Protein AF-A0A1I8B7K8-F1 (afdb_monomer)

Nearest PDB structures (foldseek):
  6fl0-assembly2_B  TM=2.889E-01  e=9.679E+00  Borreliella bavariensis

Solvent-accessible surface area (backbone atoms only — not comparable to full-atom values): 10143 Å² total; per-residue (Å²): 141,82,84,78,90,79,78,91,75,76,81,79,77,76,78,79,77,81,83,72,80,80,77,75,72,74,74,88,75,72,52,71,70,54,51,54,54,46,48,64,70,33,72,64,42,50,50,54,52,51,51,52,53,47,22,52,51,43,34,51,50,43,30,77,75,70,45,60,82,93,35,70,58,45,47,51,48,15,46,49,53,30,51,52,32,52,46,42,38,41,76,54,22,65,90,40,72,64,49,38,50,34,35,71,72,73,54,49,72,45,72,63,30,36,34,19,43,29,20,17,52,19,24,54,52,19,24,52,55,18,53,64,50,32,80,72,55,76,89,40,84,70,44,40,86,54,50,34,23,52,52,23,21,55,56,23,23,52,50,13,41,49,50,36,50,53,43,57,76,71,72,54,77,93,78,60,82,82,132

Sequence (179 aa):
MEIESSEEQGVEVLPPPPSIPMHRQPIFEMPELGLIHFMRNTRIGRFTRGYFCTTTVFHF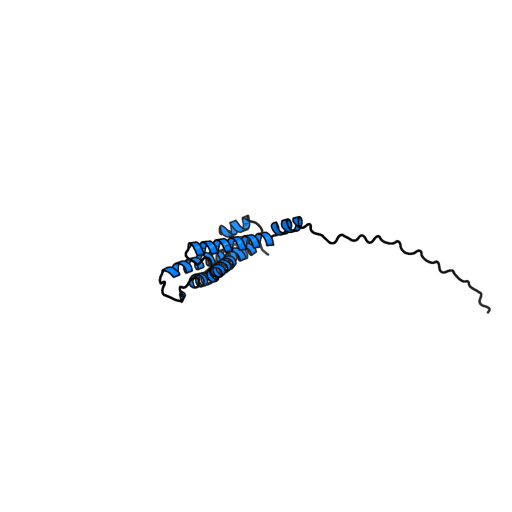LAFFFGARLYSFDTFLFALLLTTTTFLPLNISCSESAEKFWNCWDNQPQTISQLYSIRVALGSLIGSWLGVFVVPLDWNRWWQRWPICSFLGLFIFSLIGALTAYLQLFTNYPINKAIF

Structure (mmCIF, N/CA/C/O backbone):
data_AF-A0A1I8B7K8-F1
#
_entry.id   AF-A0A1I8B7K8-F1
#
loop_
_atom_site.group_PDB
_atom_site.id
_atom_site.type_symbol
_atom_site.label_atom_id
_atom_site.label_alt_id
_atom_site.label_comp_id
_atom_site.label_asym_id
_atom_site.label_entity_id
_atom_site.label_seq_id
_atom_site.pdbx_PDB_ins_code
_atom_site.Cartn_x
_atom_site.Cartn_y
_atom_site.Cartn_z
_atom_site.occupancy
_atom_site.B_iso_or_equiv
_atom_site.auth_seq_id
_atom_site.auth_comp_id
_atom_site.auth_asym_id
_atom_site.auth_atom_id
_atom_site.pdbx_PDB_model_num
ATOM 1 N N . MET A 1 1 ? 30.648 -25.567 100.273 1.00 42.59 1 MET A N 1
ATOM 2 C CA . MET A 1 1 ? 30.201 -25.143 98.932 1.00 42.59 1 MET A CA 1
ATOM 3 C C . MET A 1 1 ? 30.640 -26.247 97.986 1.00 42.59 1 MET A C 1
ATOM 5 O O . MET A 1 1 ? 31.690 -26.148 97.376 1.00 42.59 1 MET A O 1
ATOM 9 N N . GLU A 1 2 ? 29.901 -27.352 97.997 1.00 42.69 2 GLU A N 1
ATOM 10 C CA . GLU A 1 2 ? 30.062 -28.465 97.057 1.00 42.69 2 GLU A CA 1
ATOM 11 C C . GLU A 1 2 ? 28.839 -28.393 96.154 1.00 42.69 2 GLU A C 1
ATOM 13 O O . GLU A 1 2 ? 27.712 -28.439 96.645 1.00 42.69 2 GLU A O 1
ATOM 18 N N . ILE A 1 3 ? 29.076 -28.115 94.873 1.00 47.75 3 ILE A N 1
ATOM 19 C CA . ILE A 1 3 ? 28.029 -28.008 93.863 1.00 47.75 3 ILE A CA 1
ATOM 20 C C . ILE A 1 3 ? 27.833 -29.392 93.258 1.00 47.75 3 ILE A C 1
ATOM 22 O O . ILE A 1 3 ? 28.780 -30.077 92.876 1.00 47.75 3 ILE A O 1
ATOM 26 N N . GLU A 1 4 ? 26.565 -29.754 93.254 1.00 49.94 4 GLU A N 1
ATOM 27 C CA . GLU A 1 4 ? 25.951 -31.009 92.888 1.00 49.94 4 GLU A CA 1
ATOM 28 C C . GLU A 1 4 ? 26.096 -31.340 91.397 1.00 49.94 4 GLU A C 1
ATOM 30 O O . GLU A 1 4 ? 26.075 -30.480 90.517 1.00 49.94 4 GLU A O 1
ATOM 35 N N . SER A 1 5 ? 26.241 -32.641 91.165 1.00 56.84 5 SER A N 1
ATOM 36 C CA . SER A 1 5 ? 26.052 -33.359 89.910 1.00 56.84 5 SER A CA 1
ATOM 37 C C . SER A 1 5 ? 24.722 -33.000 89.238 1.00 56.84 5 SER A C 1
ATOM 39 O O . SER A 1 5 ? 23.668 -33.120 89.854 1.00 56.84 5 SER A O 1
ATOM 41 N N . SER A 1 6 ? 24.737 -32.673 87.947 1.00 48.41 6 SER A N 1
ATOM 42 C CA . SER A 1 6 ? 23.548 -32.741 87.082 1.00 48.41 6 SER A CA 1
ATOM 43 C C . SER A 1 6 ? 24.027 -33.097 85.668 1.00 48.41 6 SER A C 1
ATOM 45 O O . SER A 1 6 ? 24.650 -32.282 84.998 1.00 48.41 6 SER A O 1
ATOM 47 N N . GLU A 1 7 ? 24.108 -34.386 85.347 1.00 55.72 7 GLU A N 1
ATOM 48 C CA . GLU A 1 7 ? 23.028 -35.185 84.744 1.00 55.72 7 GLU A CA 1
ATOM 49 C C . GLU A 1 7 ? 23.002 -34.992 83.218 1.00 55.72 7 GLU A C 1
ATOM 51 O O . GLU A 1 7 ? 22.582 -33.963 82.691 1.00 55.72 7 GLU A O 1
ATOM 56 N N . GLU A 1 8 ? 23.532 -36.003 82.519 1.00 56.56 8 GLU A N 1
ATOM 57 C CA . GLU A 1 8 ? 23.455 -36.180 81.070 1.00 56.56 8 GLU A CA 1
ATOM 58 C C . GLU A 1 8 ? 21.985 -36.183 80.631 1.00 56.56 8 GLU A C 1
ATOM 60 O O . GLU A 1 8 ? 21.309 -37.211 80.657 1.00 56.56 8 GLU A O 1
ATOM 65 N N . GLN A 1 9 ? 21.469 -35.032 80.206 1.00 51.50 9 GLN A N 1
ATOM 66 C CA . GLN A 1 9 ? 20.198 -34.994 79.497 1.00 51.50 9 GLN A CA 1
ATOM 67 C C . GLN A 1 9 ? 20.425 -35.441 78.054 1.00 51.50 9 GLN A C 1
ATOM 69 O O . GLN A 1 9 ? 21.055 -34.752 77.250 1.00 51.50 9 GLN A O 1
ATOM 74 N N . GLY A 1 10 ? 19.934 -36.647 77.765 1.00 54.25 10 GLY A N 1
ATOM 75 C CA . GLY A 1 10 ? 19.956 -37.271 76.452 1.00 54.25 10 GLY A CA 1
ATOM 76 C C . GLY A 1 10 ? 19.419 -36.335 75.373 1.00 54.25 10 GLY A C 1
ATOM 77 O O . GLY A 1 10 ? 18.310 -35.814 75.465 1.00 54.25 10 GLY A O 1
ATOM 78 N N . VAL A 1 11 ? 20.230 -36.133 74.338 1.00 59.53 11 VAL A N 1
ATOM 79 C CA . VAL A 1 11 ? 19.847 -35.403 73.131 1.00 59.53 11 VAL A CA 1
ATOM 80 C C . VAL A 1 11 ? 18.766 -36.212 72.419 1.00 59.53 11 VAL A C 1
ATOM 82 O O . VAL A 1 11 ? 19.046 -37.236 71.797 1.00 59.53 11 VAL A O 1
ATOM 85 N N . GLU A 1 12 ? 17.519 -35.767 72.538 1.00 64.38 12 GLU A N 1
ATOM 86 C CA . GLU A 1 12 ? 16.383 -36.330 71.819 1.00 64.38 12 GLU A CA 1
ATOM 87 C C . GLU A 1 12 ? 16.571 -36.080 70.314 1.00 64.38 12 GLU A C 1
ATOM 89 O O . GLU A 1 12 ? 16.443 -34.962 69.810 1.00 64.38 12 GLU A O 1
ATOM 94 N N . VAL A 1 13 ? 16.968 -37.130 69.590 1.00 68.06 13 VAL A N 1
ATOM 95 C CA . VAL A 1 13 ? 17.194 -37.083 68.143 1.00 68.06 13 VAL A CA 1
ATOM 96 C C . VAL A 1 13 ? 15.838 -36.987 67.446 1.00 68.06 13 VAL A C 1
ATOM 98 O O . VAL A 1 13 ? 15.111 -37.974 67.339 1.00 68.06 13 VAL A O 1
ATOM 101 N N . LEU A 1 14 ? 15.503 -35.784 66.974 1.00 70.31 14 LEU A N 1
ATOM 102 C CA . LEU A 1 14 ? 14.320 -35.524 66.150 1.00 70.31 14 LEU A CA 1
ATOM 103 C C . LEU A 1 14 ? 14.264 -36.495 64.953 1.00 70.31 14 LEU A C 1
ATOM 105 O O . LEU A 1 14 ? 15.284 -36.694 64.282 1.00 70.31 14 LEU A O 1
ATOM 109 N N . PRO A 1 15 ? 13.091 -37.080 64.642 1.00 78.31 15 PRO A N 1
ATOM 110 C CA . PRO A 1 15 ? 12.952 -37.944 63.481 1.00 78.31 15 PRO A CA 1
ATOM 111 C C . PRO A 1 15 ? 13.234 -37.159 62.189 1.00 78.31 15 PRO A C 1
ATOM 113 O O . PRO A 1 15 ? 12.929 -35.963 62.111 1.00 78.31 15 PRO A O 1
ATOM 116 N N . PRO A 1 16 ? 13.802 -37.812 61.157 1.00 76.69 16 PRO A N 1
ATOM 117 C CA . PRO A 1 16 ? 14.074 -37.151 59.891 1.00 76.69 16 PRO A CA 1
ATOM 118 C C . PRO A 1 16 ? 12.768 -36.621 59.279 1.00 76.69 16 PRO A C 1
ATOM 120 O O . PRO A 1 16 ? 11.729 -37.286 59.370 1.00 76.69 16 PRO A O 1
ATOM 123 N N . PRO A 1 17 ? 12.801 -35.433 58.651 1.00 78.00 17 PRO A N 1
ATOM 124 C CA . PRO A 1 17 ? 11.613 -34.839 58.063 1.00 78.00 17 PRO A CA 1
ATOM 125 C C . PRO A 1 17 ? 11.028 -35.760 56.979 1.00 78.00 17 PRO A C 1
ATOM 127 O O . PRO A 1 17 ? 11.784 -36.416 56.254 1.00 78.00 17 PRO A O 1
ATOM 130 N N . PRO A 1 18 ? 9.692 -35.811 56.841 1.00 76.12 18 PRO A N 1
ATOM 131 C CA . PRO A 1 18 ? 9.043 -36.638 55.834 1.00 76.12 18 PRO A CA 1
ATOM 132 C C . PRO A 1 18 ? 9.504 -36.226 54.433 1.00 76.12 18 PRO A C 1
ATOM 134 O O . PRO A 1 18 ? 9.529 -35.041 54.091 1.00 76.12 18 PRO A O 1
ATOM 137 N N . SER A 1 19 ? 9.870 -37.210 53.611 1.00 71.62 19 SER A N 1
ATOM 138 C CA . SER A 1 19 ? 10.264 -36.989 52.223 1.00 71.62 19 SER A CA 1
ATOM 139 C C . SER A 1 19 ? 9.067 -36.469 51.430 1.00 71.62 19 SER A C 1
ATOM 141 O O . SER A 1 19 ? 8.142 -37.206 51.096 1.00 71.62 19 SER A O 1
ATOM 143 N N . ILE A 1 20 ? 9.071 -35.169 51.131 1.00 72.62 20 ILE A N 1
ATOM 144 C CA . ILE A 1 20 ? 8.070 -34.562 50.254 1.00 72.62 20 ILE A CA 1
ATOM 145 C C . ILE A 1 20 ? 8.250 -35.197 48.868 1.00 72.62 20 ILE A C 1
ATOM 147 O O . ILE A 1 20 ? 9.335 -35.067 48.290 1.00 72.62 20 ILE A O 1
ATOM 151 N N . PRO A 1 21 ? 7.237 -35.883 48.306 1.00 66.12 21 PRO A N 1
ATOM 152 C CA . PRO A 1 21 ? 7.328 -36.367 46.942 1.00 66.12 21 PRO A CA 1
ATOM 153 C C . PRO A 1 21 ? 7.462 -35.149 46.032 1.00 66.12 21 PRO A C 1
ATOM 155 O O . PRO A 1 21 ? 6.546 -34.338 45.897 1.00 66.12 21 PRO A O 1
ATOM 158 N N . MET A 1 22 ? 8.640 -34.998 45.431 1.00 62.41 22 MET A N 1
ATOM 159 C CA . MET A 1 22 ? 8.917 -33.957 44.455 1.00 62.41 22 MET A CA 1
ATOM 160 C C . MET A 1 22 ? 8.109 -34.288 43.198 1.00 62.41 22 MET A C 1
ATOM 162 O O . MET A 1 22 ? 8.567 -35.010 42.311 1.00 62.41 22 MET A O 1
ATOM 166 N N . HIS A 1 23 ? 6.860 -33.824 43.159 1.00 63.47 23 HIS A N 1
ATOM 167 C CA . HIS A 1 23 ? 6.004 -33.932 41.990 1.00 63.47 23 HIS A CA 1
ATOM 168 C C . HIS A 1 23 ? 6.627 -33.057 40.902 1.00 63.47 23 HIS A C 1
ATOM 170 O O . HIS A 1 23 ? 6.411 -31.845 40.862 1.00 63.47 23 HIS A O 1
ATOM 176 N N . ARG A 1 24 ? 7.485 -33.661 40.068 1.00 65.44 24 ARG A N 1
ATOM 177 C CA . ARG A 1 24 ? 7.995 -33.029 38.853 1.00 65.44 24 ARG A CA 1
ATOM 178 C C . ARG A 1 24 ? 6.781 -32.671 38.007 1.00 65.44 24 ARG A C 1
ATOM 180 O O . ARG A 1 24 ? 6.196 -33.542 37.373 1.00 65.44 24 ARG A O 1
ATOM 187 N N . GLN A 1 25 ? 6.395 -31.398 38.046 1.00 62.50 25 GLN A N 1
ATOM 188 C CA . GLN A 1 25 ? 5.468 -30.830 37.079 1.00 62.50 25 GLN A CA 1
ATOM 189 C C . GLN A 1 25 ? 6.029 -31.190 35.697 1.00 62.50 25 GLN A C 1
ATOM 191 O O . GLN A 1 25 ? 7.225 -30.963 35.474 1.00 62.50 25 GLN A O 1
ATOM 196 N N . PRO A 1 26 ? 5.240 -31.803 34.802 1.00 58.97 26 PRO A N 1
ATOM 197 C CA . PRO A 1 26 ? 5.720 -32.060 33.459 1.00 58.97 26 PRO A CA 1
ATOM 198 C C . PRO A 1 26 ? 6.143 -30.718 32.860 1.00 58.97 26 PRO A C 1
ATOM 200 O O . PRO A 1 26 ? 5.391 -29.741 32.896 1.00 58.97 26 PRO A O 1
ATOM 203 N N . ILE A 1 27 ? 7.378 -30.661 32.356 1.00 61.19 27 ILE A N 1
ATOM 204 C CA . ILE A 1 27 ? 7.805 -29.594 31.450 1.00 61.19 27 ILE A CA 1
ATOM 205 C C . ILE A 1 27 ? 6.719 -29.537 30.377 1.00 61.19 27 ILE A C 1
ATOM 207 O O . ILE A 1 27 ? 6.308 -30.586 29.890 1.00 61.19 27 ILE A O 1
ATOM 211 N N . PHE A 1 28 ? 6.184 -28.350 30.101 1.00 65.75 28 PHE A N 1
ATOM 212 C CA . PHE A 1 28 ? 5.074 -28.144 29.175 1.00 65.75 28 PHE A CA 1
ATOM 213 C C . PHE A 1 28 ? 5.454 -28.636 27.767 1.00 65.75 28 PHE A C 1
ATOM 215 O O . PHE A 1 28 ? 5.928 -27.873 26.928 1.00 65.75 28 PHE A O 1
ATOM 222 N N . GLU A 1 29 ? 5.294 -29.933 27.522 1.00 65.06 29 GLU A N 1
ATOM 223 C CA . GLU A 1 29 ? 5.433 -30.563 26.220 1.00 65.06 29 GLU A CA 1
ATOM 224 C C . GLU A 1 29 ? 4.169 -30.213 25.440 1.00 65.06 29 GLU A C 1
ATOM 226 O O . GLU A 1 29 ? 3.113 -30.824 25.610 1.00 65.06 29 GLU A O 1
ATOM 231 N N . MET A 1 30 ? 4.241 -29.156 24.625 1.00 61.25 30 MET A N 1
ATOM 232 C CA . MET A 1 30 ? 3.177 -28.880 23.667 1.00 61.25 30 MET A CA 1
ATOM 233 C C . MET A 1 30 ? 3.141 -30.026 22.651 1.00 61.25 30 MET A C 1
ATOM 235 O O . MET A 1 30 ? 4.143 -30.244 21.970 1.00 61.25 30 MET A O 1
ATOM 239 N N . PRO A 1 31 ? 2.006 -30.725 22.474 1.00 75.50 31 PRO A N 1
ATOM 240 C CA . PRO A 1 31 ? 1.849 -31.639 21.352 1.00 75.50 31 PRO A CA 1
ATOM 241 C C . PRO A 1 31 ? 2.058 -30.852 20.051 1.00 75.50 31 PRO A C 1
ATOM 243 O O . PRO A 1 31 ? 1.461 -29.786 19.888 1.00 75.50 31 PRO A O 1
ATOM 246 N N . GLU A 1 32 ? 2.852 -31.370 19.112 1.00 71.44 32 GLU A N 1
ATOM 247 C CA . GLU A 1 32 ? 3.133 -30.757 17.795 1.00 71.44 32 GLU A CA 1
ATOM 248 C C . GLU A 1 32 ? 1.855 -30.235 17.098 1.00 71.44 32 GLU A C 1
ATOM 250 O O . GLU A 1 32 ? 1.812 -29.139 16.537 1.00 71.44 32 GLU A O 1
A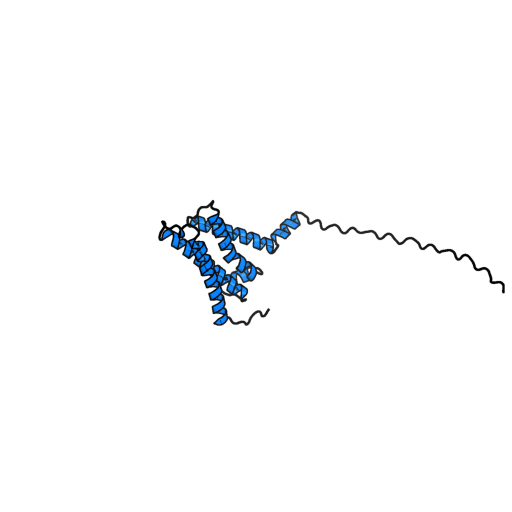TOM 255 N N . LEU A 1 33 ? 0.749 -30.978 17.225 1.00 71.81 33 LEU A N 1
ATOM 256 C CA . LEU A 1 33 ? -0.558 -30.606 16.674 1.00 71.81 33 LEU A CA 1
ATOM 257 C C . LEU A 1 33 ? -1.177 -29.369 17.359 1.00 71.81 33 LEU A C 1
ATOM 259 O O . LEU A 1 33 ? -1.838 -28.552 16.712 1.00 71.81 33 LEU A O 1
ATOM 263 N N . GLY A 1 34 ? -0.932 -29.204 18.660 1.00 73.00 34 GLY A N 1
ATOM 264 C CA . GLY A 1 34 ? -1.326 -28.041 19.451 1.00 73.00 34 GLY A CA 1
ATOM 265 C C . GLY A 1 34 ? -0.532 -26.788 19.082 1.00 73.00 34 GLY A C 1
ATOM 266 O O . GLY A 1 34 ? -1.123 -25.713 18.986 1.00 73.00 34 GLY A O 1
ATOM 267 N N . LEU A 1 35 ? 0.763 -26.923 18.774 1.00 71.56 35 LEU A N 1
ATOM 268 C CA . LEU A 1 35 ? 1.607 -25.817 18.308 1.00 71.56 35 LEU A CA 1
ATOM 269 C C . LEU A 1 35 ? 1.121 -25.277 16.955 1.00 71.56 35 LEU A C 1
ATOM 271 O O . LEU A 1 35 ? 0.965 -24.068 16.788 1.00 71.56 35 LEU A O 1
ATOM 275 N N . ILE A 1 36 ? 0.802 -26.163 16.007 1.00 71.44 36 ILE A N 1
ATOM 276 C CA . ILE A 1 36 ? 0.296 -25.779 14.680 1.00 71.44 36 ILE A CA 1
ATOM 277 C C . ILE A 1 36 ? -1.061 -25.070 14.799 1.00 71.44 36 ILE A C 1
ATOM 279 O O . ILE A 1 36 ? -1.283 -24.028 14.177 1.00 71.44 36 ILE A O 1
ATOM 283 N N . HIS A 1 37 ? -1.973 -25.586 15.629 1.00 68.62 37 HIS A N 1
ATOM 284 C CA . HIS A 1 37 ? -3.265 -24.943 15.886 1.00 68.62 37 HIS A CA 1
ATOM 285 C C . HIS A 1 37 ? -3.125 -23.593 16.603 1.00 68.62 37 HIS A C 1
ATOM 287 O O . HIS A 1 37 ? -3.820 -22.636 16.247 1.00 68.62 37 HIS A O 1
ATOM 293 N N . PHE A 1 38 ? -2.208 -23.494 17.565 1.00 68.94 38 PHE A N 1
ATOM 294 C CA . PHE A 1 38 ? -1.884 -22.255 18.263 1.00 68.94 38 PHE A CA 1
ATOM 295 C C . PHE A 1 38 ? -1.326 -21.212 17.288 1.00 68.94 38 PHE A C 1
ATOM 297 O O . PHE A 1 38 ? -1.874 -20.115 17.172 1.00 68.94 38 PHE A O 1
ATOM 304 N N . MET A 1 39 ? -0.330 -21.572 16.475 1.00 65.62 39 MET A N 1
ATOM 305 C CA . MET A 1 39 ? 0.219 -20.693 15.440 1.00 65.62 39 MET A CA 1
ATOM 306 C C . MET A 1 39 ? -0.843 -20.258 14.423 1.00 65.62 39 MET A C 1
ATOM 308 O O . MET A 1 39 ? -0.884 -19.086 14.045 1.00 65.62 39 MET A O 1
ATOM 312 N N . ARG A 1 40 ? -1.773 -21.145 14.050 1.00 66.56 40 ARG A N 1
ATOM 313 C CA . ARG A 1 40 ? -2.872 -20.845 13.117 1.00 66.56 40 ARG A CA 1
ATOM 314 C C . ARG A 1 40 ? -3.882 -19.826 13.657 1.00 66.56 40 ARG A C 1
ATOM 316 O O . ARG A 1 40 ? -4.469 -19.094 12.854 1.00 66.56 40 ARG A O 1
ATOM 323 N N . ASN A 1 41 ? -4.090 -19.762 14.973 1.00 68.94 41 ASN A N 1
ATOM 324 C CA . ASN A 1 41 ? -5.089 -18.883 15.595 1.00 68.94 41 ASN A CA 1
ATOM 325 C C . ASN A 1 41 ? -4.497 -17.675 16.344 1.00 68.94 41 ASN A C 1
ATOM 327 O O . ASN A 1 41 ? -5.235 -16.806 16.807 1.00 68.94 41 ASN A O 1
ATOM 331 N N . THR A 1 42 ? -3.171 -17.570 16.440 1.00 79.50 42 THR A N 1
ATOM 332 C CA . THR A 1 42 ? -2.531 -16.380 17.012 1.00 79.50 42 THR A CA 1
ATOM 333 C C . THR A 1 42 ? -2.773 -15.140 16.146 1.00 79.50 42 THR A C 1
ATOM 335 O O . THR A 1 42 ? -2.871 -15.196 14.914 1.00 79.50 42 THR A O 1
ATOM 338 N N . ARG A 1 43 ? -2.847 -13.972 16.798 1.00 75.69 43 ARG A N 1
ATOM 339 C CA . ARG A 1 43 ? -2.910 -12.663 16.124 1.00 75.69 43 ARG A CA 1
ATOM 340 C C . ARG A 1 43 ? -1.743 -12.493 15.137 1.00 75.69 43 ARG A C 1
ATOM 342 O O . ARG A 1 43 ? -1.976 -12.062 14.011 1.00 75.69 43 ARG A O 1
ATOM 349 N N . ILE A 1 44 ? -0.540 -12.927 15.526 1.00 81.19 44 ILE A N 1
ATOM 350 C CA . ILE A 1 44 ? 0.657 -12.940 14.671 1.00 81.19 44 ILE A CA 1
ATOM 351 C C . ILE A 1 44 ? 0.428 -13.808 13.428 1.00 81.19 44 ILE A C 1
ATOM 353 O O . ILE A 1 44 ? 0.633 -13.338 12.316 1.00 81.19 44 ILE A O 1
ATOM 357 N N . GLY A 1 45 ? -0.078 -15.036 13.579 1.00 82.31 45 GLY A N 1
ATOM 358 C CA . GLY A 1 45 ? -0.303 -15.927 12.440 1.00 82.31 45 GLY A CA 1
ATOM 359 C C . GLY A 1 45 ? -1.306 -15.382 11.417 1.00 82.31 45 GLY A C 1
ATOM 360 O O . GLY A 1 45 ? -1.149 -15.597 10.215 1.00 82.31 45 GLY A O 1
ATOM 361 N N . ARG A 1 46 ? -2.350 -14.659 11.849 1.00 82.06 46 ARG A N 1
ATOM 362 C CA . ARG A 1 46 ? -3.275 -13.956 10.932 1.00 82.06 46 ARG A CA 1
ATOM 363 C C . ARG A 1 46 ? -2.584 -12.810 10.194 1.00 82.06 46 ARG A C 1
ATOM 365 O O . ARG A 1 46 ? -2.712 -12.719 8.976 1.00 82.06 46 ARG A O 1
ATOM 372 N N . PHE A 1 47 ? -1.825 -11.998 10.922 1.00 86.19 47 PHE A N 1
ATOM 373 C CA . PHE A 1 47 ? -1.070 -10.877 10.374 1.00 86.19 47 PHE A CA 1
ATOM 374 C C . PHE A 1 47 ? -0.059 -11.331 9.312 1.00 86.19 47 PHE A C 1
ATOM 376 O O . PHE A 1 47 ? -0.084 -10.838 8.187 1.00 86.19 47 PHE A O 1
ATOM 383 N N . THR A 1 48 ? 0.774 -12.324 9.635 1.00 88.62 48 THR A N 1
ATOM 384 C CA . THR A 1 48 ? 1.808 -12.841 8.733 1.00 88.62 48 THR A CA 1
ATOM 385 C C . THR A 1 48 ? 1.195 -13.391 7.448 1.00 88.62 48 THR A C 1
ATOM 387 O O . THR A 1 48 ? 1.632 -13.031 6.359 1.00 88.62 48 THR A O 1
ATOM 390 N N . ARG A 1 49 ? 0.126 -14.195 7.552 1.00 89.00 49 ARG A N 1
ATOM 391 C CA . ARG A 1 49 ? -0.592 -14.712 6.375 1.00 89.00 49 ARG A CA 1
ATOM 392 C C . ARG A 1 49 ? -1.156 -13.589 5.509 1.00 89.00 49 ARG A C 1
ATOM 394 O O . ARG A 1 49 ? -0.962 -13.615 4.301 1.00 89.00 49 ARG A O 1
ATOM 401 N N . GLY A 1 50 ? -1.819 -12.601 6.110 1.00 91.19 50 GLY A N 1
ATOM 402 C CA . GLY A 1 50 ? -2.385 -11.479 5.362 1.00 91.19 50 GLY A CA 1
ATOM 403 C C . GLY A 1 50 ? -1.319 -10.618 4.678 1.00 91.19 50 GLY A C 1
ATOM 404 O O . GLY A 1 50 ? -1.512 -10.216 3.531 1.00 91.19 50 GLY A O 1
ATOM 405 N N . TYR A 1 51 ? -0.171 -10.409 5.327 1.00 93.50 51 TYR A N 1
ATOM 406 C CA . TYR A 1 51 ? 0.953 -9.666 4.756 1.00 93.50 51 TYR A CA 1
ATOM 407 C C . TYR A 1 51 ? 1.538 -10.385 3.533 1.00 93.50 51 TYR A C 1
ATOM 409 O O . TYR A 1 51 ? 1.700 -9.770 2.478 1.00 93.50 51 TYR A O 1
ATOM 417 N N . PHE A 1 52 ? 1.782 -11.699 3.634 1.00 95.19 52 PHE A N 1
ATOM 418 C CA . PHE A 1 52 ? 2.241 -12.498 2.495 1.00 95.19 52 PHE A CA 1
ATOM 419 C C . PHE A 1 52 ? 1.211 -12.512 1.363 1.00 95.19 52 PHE A C 1
ATOM 421 O O . PHE A 1 52 ? 1.572 -12.211 0.230 1.00 95.19 52 PHE A O 1
ATOM 428 N N . CYS A 1 53 ? -0.068 -12.765 1.663 1.00 95.19 53 CYS A N 1
ATOM 429 C CA . CYS A 1 53 ? -1.131 -12.750 0.656 1.00 95.19 53 CYS A CA 1
ATOM 430 C C . CYS A 1 53 ? -1.207 -11.403 -0.075 1.00 95.19 53 CYS A C 1
ATOM 432 O O . CYS A 1 53 ? -1.264 -11.374 -1.301 1.00 95.19 53 CYS A O 1
ATOM 434 N N . THR A 1 54 ? -1.165 -10.288 0.658 1.00 94.94 54 THR A N 1
ATOM 435 C CA . THR A 1 54 ? -1.238 -8.942 0.069 1.00 94.94 54 THR A CA 1
ATOM 436 C C . THR A 1 54 ? -0.008 -8.637 -0.789 1.00 94.94 54 THR A C 1
ATOM 438 O O . THR A 1 54 ? -0.150 -8.150 -1.909 1.00 94.94 54 THR A O 1
ATOM 441 N N . THR A 1 55 ? 1.187 -9.011 -0.320 1.00 96.81 55 THR A N 1
ATOM 442 C CA . THR A 1 55 ? 2.433 -8.873 -1.095 1.00 96.81 55 THR A CA 1
ATOM 443 C C . THR A 1 55 ? 2.360 -9.659 -2.398 1.00 96.81 55 THR A C 1
ATOM 445 O O . THR A 1 55 ? 2.679 -9.128 -3.460 1.00 96.81 55 THR A O 1
ATOM 448 N N . THR A 1 56 ? 1.886 -10.906 -2.344 1.00 96.50 56 THR A N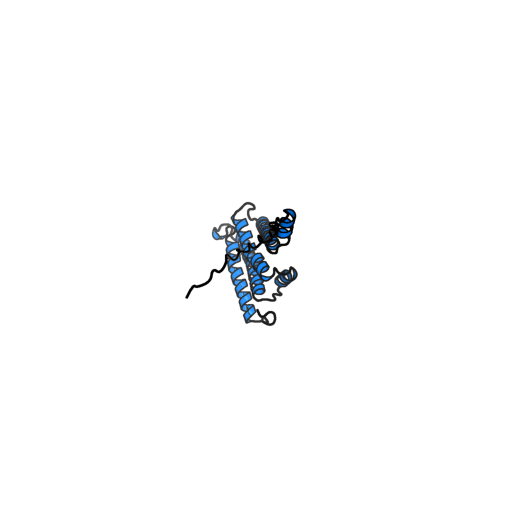 1
ATOM 449 C CA . THR A 1 56 ? 1.686 -11.738 -3.532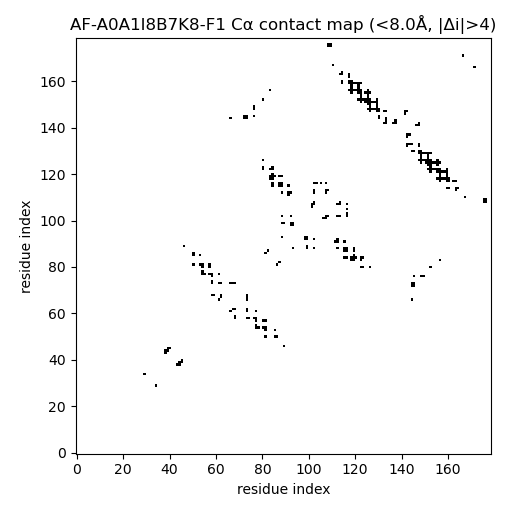 1.00 96.50 56 THR A CA 1
ATOM 450 C C . THR A 1 56 ? 0.696 -11.089 -4.498 1.00 96.50 56 THR A C 1
ATOM 452 O O . THR A 1 56 ? 0.996 -10.981 -5.684 1.00 96.50 56 THR A O 1
ATOM 455 N N . VAL A 1 57 ? -0.441 -10.587 -4.007 1.00 96.50 57 VAL A N 1
ATOM 456 C CA . VAL A 1 57 ? -1.442 -9.893 -4.833 1.00 96.50 57 VAL A CA 1
ATOM 457 C C . VAL A 1 57 ? -0.844 -8.669 -5.531 1.00 96.50 57 VAL A C 1
ATOM 459 O O . VAL A 1 57 ? -0.999 -8.543 -6.743 1.00 96.50 57 VAL A O 1
ATOM 462 N N . PHE A 1 58 ? -0.113 -7.799 -4.826 1.00 96.31 58 PHE A N 1
ATOM 463 C CA . PHE A 1 58 ? 0.515 -6.631 -5.456 1.00 96.31 58 PHE A CA 1
ATOM 464 C C . PHE A 1 58 ? 1.626 -6.997 -6.443 1.00 96.31 58 PHE A C 1
ATOM 466 O O . PHE A 1 58 ? 1.748 -6.341 -7.476 1.00 96.31 58 PHE A O 1
ATOM 473 N N . HIS A 1 59 ? 2.396 -8.056 -6.182 1.00 96.25 59 HIS A N 1
ATOM 474 C CA . HIS A 1 59 ? 3.417 -8.545 -7.115 1.00 96.25 59 HIS A CA 1
ATOM 475 C C . HIS A 1 59 ? 2.795 -9.033 -8.427 1.00 96.25 59 HIS A C 1
ATOM 477 O O . HIS A 1 59 ? 3.245 -8.654 -9.508 1.00 96.25 59 HIS A O 1
ATOM 483 N N . PHE A 1 60 ? 1.723 -9.826 -8.343 1.00 96.56 60 PHE A N 1
ATOM 484 C CA . PHE A 1 60 ? 0.998 -10.293 -9.525 1.00 96.56 60 PHE A CA 1
ATOM 485 C C . PHE A 1 60 ? 0.256 -9.164 -10.241 1.00 96.56 60 PHE A C 1
ATOM 487 O O . PHE A 1 60 ? 0.255 -9.138 -11.468 1.00 96.56 60 PHE A O 1
ATOM 494 N N . LEU A 1 61 ? -0.317 -8.201 -9.512 1.00 94.62 61 LEU A N 1
ATOM 495 C CA . LEU A 1 61 ? -0.886 -6.993 -10.115 1.00 94.62 61 LEU A CA 1
ATOM 496 C C . LEU A 1 61 ? 0.176 -6.248 -10.927 1.00 94.62 61 LEU A C 1
ATOM 498 O O . LEU A 1 61 ? -0.037 -6.001 -12.108 1.00 94.62 61 LEU A O 1
ATOM 502 N N . ALA A 1 62 ? 1.343 -5.965 -10.344 1.00 93.06 62 ALA A N 1
ATOM 503 C CA . ALA A 1 62 ? 2.438 -5.318 -11.062 1.00 93.06 62 ALA A CA 1
ATOM 504 C C . ALA A 1 62 ? 2.860 -6.114 -12.310 1.00 93.06 62 ALA A C 1
ATOM 506 O O . ALA A 1 62 ? 3.071 -5.526 -13.371 1.00 93.06 62 ALA A O 1
ATOM 507 N N . PHE A 1 63 ? 2.923 -7.446 -12.214 1.00 94.06 63 PHE A N 1
ATOM 508 C CA . PHE A 1 63 ? 3.185 -8.321 -13.358 1.00 94.06 63 PHE A CA 1
ATOM 509 C C . PHE A 1 63 ? 2.130 -8.180 -14.467 1.00 94.06 63 PHE A C 1
ATOM 511 O O . PHE A 1 63 ? 2.497 -8.004 -15.627 1.00 94.06 63 PHE A O 1
ATOM 518 N N . PHE A 1 64 ? 0.835 -8.181 -14.134 1.00 92.38 64 PHE A N 1
ATOM 519 C CA . PHE A 1 64 ? -0.236 -7.977 -15.117 1.00 92.38 64 PHE A CA 1
ATOM 520 C C . PHE A 1 64 ? -0.191 -6.591 -15.775 1.00 92.38 64 PHE A C 1
ATOM 522 O O . PHE A 1 64 ? -0.583 -6.457 -16.931 1.00 92.38 64 PHE A O 1
ATOM 529 N N . PHE A 1 65 ? 0.342 -5.582 -15.083 1.00 88.06 65 PHE A N 1
ATOM 530 C CA . PHE A 1 65 ? 0.601 -4.247 -15.632 1.00 88.06 65 PHE A CA 1
ATOM 531 C C . PHE A 1 65 ? 1.932 -4.134 -16.404 1.00 88.06 65 PHE A C 1
ATOM 533 O O . PHE A 1 65 ? 2.311 -3.040 -16.818 1.00 88.06 65 PHE A O 1
ATOM 540 N N . GLY A 1 66 ? 2.631 -5.249 -16.642 1.00 88.31 66 GLY A N 1
ATOM 541 C CA . GLY A 1 66 ? 3.817 -5.311 -17.501 1.00 88.31 66 GLY A CA 1
ATOM 542 C C . GLY A 1 66 ? 5.158 -5.311 -16.765 1.00 88.31 66 GLY A C 1
ATOM 543 O O . GLY A 1 66 ? 6.207 -5.264 -17.412 1.00 88.31 66 GLY A O 1
ATOM 544 N N . ALA A 1 67 ? 5.168 -5.387 -15.430 1.00 91.69 67 ALA A N 1
ATOM 545 C CA . ALA A 1 67 ? 6.402 -5.585 -14.676 1.00 91.69 67 ALA A CA 1
ATOM 546 C C . ALA A 1 67 ? 6.955 -7.008 -14.866 1.00 91.69 67 ALA A C 1
ATOM 548 O O . ALA A 1 67 ? 6.243 -7.962 -15.177 1.00 91.69 67 ALA A O 1
ATOM 549 N N . ARG A 1 68 ? 8.259 -7.182 -14.637 1.00 92.69 68 ARG A N 1
ATOM 550 C CA . ARG A 1 68 ? 8.903 -8.499 -14.745 1.00 92.69 68 ARG A CA 1
ATOM 551 C C . ARG A 1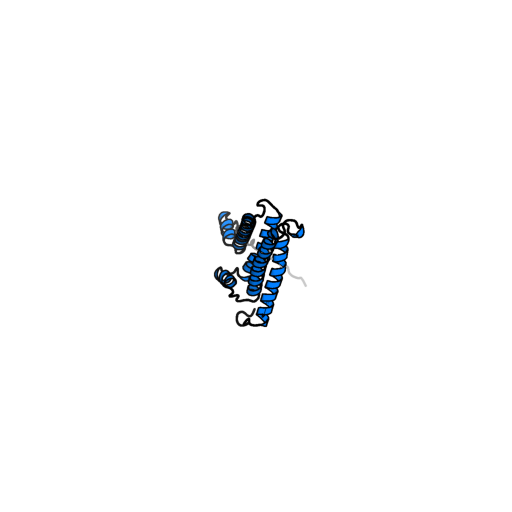 68 ? 8.536 -9.370 -13.543 1.00 92.69 68 ARG A C 1
ATOM 553 O O . ARG A 1 68 ? 8.707 -8.928 -12.407 1.00 92.69 68 ARG A O 1
ATOM 560 N N . LEU A 1 69 ? 8.114 -10.614 -13.802 1.00 91.81 69 LEU A N 1
ATOM 561 C CA . LEU A 1 69 ? 7.725 -11.580 -12.765 1.00 91.81 69 LEU A CA 1
ATOM 562 C C . LEU A 1 69 ? 8.892 -11.944 -11.832 1.00 91.81 69 LEU A C 1
ATOM 564 O O . LEU A 1 69 ? 8.724 -11.964 -10.616 1.00 91.81 69 LEU A O 1
ATOM 568 N N . TYR A 1 70 ? 10.074 -12.191 -12.402 1.00 93.31 70 TYR A N 1
ATOM 569 C CA . TYR A 1 70 ? 11.298 -12.554 -11.679 1.00 93.31 70 TYR A CA 1
ATOM 570 C C . TYR A 1 70 ? 12.259 -11.362 -11.606 1.00 93.31 70 TYR A C 1
ATOM 572 O O . TYR A 1 70 ? 13.341 -11.375 -12.189 1.00 93.31 70 TYR A O 1
ATOM 580 N N . SER A 1 71 ? 11.838 -10.287 -10.941 1.00 93.31 71 SER A N 1
ATOM 581 C CA . SER A 1 71 ? 12.690 -9.129 -10.660 1.00 93.31 71 SER A CA 1
ATOM 582 C C . SER A 1 71 ? 12.637 -8.783 -9.177 1.00 93.31 71 SER A C 1
ATOM 584 O O . SER A 1 71 ? 11.556 -8.721 -8.584 1.00 93.31 71 SER A O 1
ATOM 586 N N . PHE A 1 72 ? 13.813 -8.516 -8.604 1.00 94.62 72 PHE A N 1
ATOM 587 C CA . PHE A 1 72 ? 13.935 -7.973 -7.254 1.00 94.62 72 PHE A CA 1
ATOM 588 C C . PHE A 1 72 ? 13.198 -6.641 -7.118 1.00 94.62 72 PHE A C 1
ATOM 590 O O . PHE A 1 72 ? 12.571 -6.408 -6.093 1.00 94.62 72 PHE A O 1
ATOM 597 N N . ASP A 1 73 ? 13.195 -5.803 -8.155 1.00 93.44 73 ASP A N 1
ATOM 598 C CA . ASP A 1 73 ? 12.572 -4.483 -8.087 1.00 93.44 73 ASP A CA 1
ATOM 599 C C . ASP A 1 73 ? 11.046 -4.577 -7.969 1.00 93.44 73 ASP A C 1
ATOM 601 O O . ASP A 1 73 ? 10.439 -3.880 -7.158 1.00 93.44 73 ASP A O 1
ATOM 60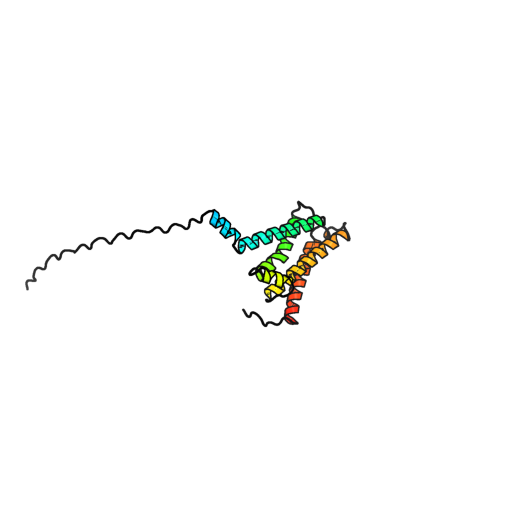5 N N . THR A 1 74 ? 10.419 -5.480 -8.733 1.00 95.00 74 THR A N 1
ATOM 606 C CA . THR A 1 74 ? 8.973 -5.748 -8.641 1.00 95.00 74 THR A CA 1
ATOM 607 C C . THR A 1 74 ? 8.604 -6.286 -7.261 1.00 95.00 74 THR A C 1
ATOM 609 O O . THR A 1 74 ? 7.624 -5.839 -6.665 1.00 95.00 74 THR A O 1
ATOM 612 N N . PHE A 1 75 ? 9.417 -7.203 -6.728 1.00 96.12 75 PHE A N 1
ATOM 613 C CA . PHE A 1 75 ? 9.197 -7.766 -5.400 1.00 96.12 75 PHE A CA 1
ATOM 614 C C . PHE A 1 75 ? 9.339 -6.709 -4.298 1.00 96.12 75 PHE A C 1
ATOM 616 O O . PHE A 1 75 ? 8.467 -6.595 -3.437 1.00 96.12 75 PHE A O 1
ATOM 623 N N . LEU A 1 76 ? 10.396 -5.892 -4.344 1.00 96.12 76 LEU A N 1
ATOM 624 C CA . LEU A 1 76 ? 10.614 -4.795 -3.398 1.00 96.12 76 LEU A CA 1
ATOM 625 C C . LEU A 1 76 ? 9.493 -3.759 -3.469 1.00 96.12 76 LEU A C 1
ATOM 627 O O . LEU A 1 76 ? 9.046 -3.271 -2.433 1.00 96.12 76 LEU A O 1
ATOM 631 N N . PHE A 1 77 ? 9.005 -3.450 -4.671 1.00 95.94 77 PHE A N 1
ATOM 632 C CA . PHE A 1 77 ? 7.860 -2.569 -4.852 1.00 95.94 77 PHE A CA 1
ATOM 633 C C . PHE A 1 77 ? 6.592 -3.140 -4.208 1.00 95.94 77 PHE A C 1
ATOM 635 O O . PHE A 1 77 ? 5.943 -2.448 -3.425 1.00 95.94 77 PHE A O 1
ATOM 642 N N . ALA A 1 78 ? 6.267 -4.409 -4.470 1.00 96.94 78 ALA A N 1
ATOM 643 C CA . ALA A 1 78 ? 5.114 -5.076 -3.870 1.00 96.94 78 ALA A CA 1
ATOM 644 C C . ALA A 1 78 ? 5.214 -5.144 -2.336 1.00 96.94 78 ALA A C 1
ATOM 646 O O . ALA A 1 78 ? 4.224 -4.925 -1.633 1.00 96.94 78 ALA A O 1
ATOM 647 N N . LEU A 1 79 ? 6.413 -5.398 -1.808 1.00 96.56 79 LEU A N 1
ATOM 648 C CA . LEU A 1 79 ? 6.684 -5.436 -0.374 1.00 96.56 79 LEU A CA 1
ATOM 649 C C . LEU A 1 79 ? 6.547 -4.049 0.264 1.00 96.56 79 LEU A C 1
ATOM 651 O O . LEU A 1 79 ? 5.913 -3.915 1.314 1.00 96.56 79 LEU A O 1
ATOM 655 N N . LEU A 1 80 ? 7.071 -2.998 -0.372 1.00 96.38 80 LEU A N 1
ATOM 656 C CA . LEU A 1 80 ? 6.922 -1.631 0.126 1.00 96.38 80 LEU A CA 1
ATOM 657 C C . LEU A 1 80 ? 5.460 -1.184 0.086 1.00 96.38 80 LEU A C 1
ATOM 659 O O . LEU A 1 80 ? 4.964 -0.650 1.074 1.00 96.38 80 LEU A O 1
ATOM 663 N N . LEU A 1 81 ? 4.754 -1.450 -1.014 1.00 96.38 81 LEU A N 1
ATOM 664 C CA . LEU A 1 81 ? 3.340 -1.115 -1.143 1.00 96.38 81 LEU A CA 1
ATOM 665 C C . LEU A 1 81 ? 2.492 -1.859 -0.110 1.00 96.38 81 LEU A C 1
ATOM 667 O O . LEU A 1 81 ? 1.609 -1.267 0.504 1.00 96.38 81 LEU A O 1
ATOM 671 N N . THR A 1 82 ? 2.792 -3.130 0.162 1.00 96.81 82 THR A N 1
ATOM 672 C CA . THR A 1 82 ? 2.150 -3.875 1.259 1.00 96.81 82 THR A CA 1
ATOM 673 C C . THR A 1 82 ? 2.464 -3.250 2.613 1.00 96.81 82 THR A C 1
ATOM 675 O O . THR A 1 82 ? 1.584 -3.115 3.461 1.00 96.81 82 THR A O 1
ATOM 678 N N . THR A 1 83 ? 3.706 -2.821 2.819 1.00 95.75 83 THR A N 1
ATOM 679 C CA . THR A 1 83 ? 4.138 -2.177 4.062 1.00 95.75 83 THR A CA 1
ATOM 680 C C . THR A 1 83 ? 3.407 -0.861 4.301 1.00 95.75 83 THR A C 1
ATOM 682 O O . THR A 1 83 ? 3.014 -0.592 5.427 1.00 95.75 83 THR A O 1
ATOM 685 N N . THR A 1 84 ? 3.157 -0.048 3.279 1.00 95.19 84 THR A N 1
ATOM 686 C CA . THR A 1 84 ? 2.450 1.226 3.475 1.00 95.19 84 THR A CA 1
ATOM 687 C C . THR A 1 84 ? 0.931 1.097 3.502 1.00 95.19 84 THR A C 1
ATOM 689 O O . THR A 1 84 ? 0.260 1.983 4.024 1.00 95.19 84 THR A O 1
ATOM 692 N N . THR A 1 85 ? 0.371 0.001 2.988 1.00 94.19 85 THR A N 1
ATOM 693 C CA . THR A 1 85 ? -1.083 -0.214 2.937 1.00 94.19 85 THR A CA 1
ATOM 694 C C . THR A 1 85 ? -1.566 -1.145 4.044 1.00 94.19 85 THR A C 1
ATOM 696 O O . THR A 1 85 ? -2.329 -0.746 4.921 1.00 94.19 85 THR A O 1
ATOM 699 N N . PHE A 1 86 ? -1.092 -2.388 4.043 1.00 92.81 86 PHE A N 1
ATOM 700 C CA . PHE A 1 86 ? -1.564 -3.448 4.922 1.00 92.81 86 PHE A CA 1
ATOM 701 C C . PHE A 1 86 ? -1.065 -3.274 6.356 1.00 92.81 86 PHE A C 1
ATOM 703 O O . PHE A 1 86 ? -1.836 -3.489 7.292 1.00 92.81 86 PHE A O 1
ATOM 710 N N . LEU A 1 87 ? 0.200 -2.882 6.549 1.00 91.44 87 LEU A N 1
ATOM 711 C CA . LEU A 1 87 ? 0.800 -2.779 7.883 1.00 91.44 87 LEU A CA 1
ATOM 712 C C . LEU A 1 87 ? 0.079 -1.765 8.792 1.00 91.44 87 LEU A C 1
ATOM 714 O O . LEU A 1 87 ? -0.376 -2.184 9.859 1.00 91.44 87 LEU A O 1
ATOM 718 N N . PRO A 1 88 ? -0.088 -0.478 8.415 1.00 90.75 88 PRO A N 1
ATOM 719 C CA . PRO A 1 88 ? -0.738 0.492 9.297 1.00 90.75 88 PRO A CA 1
ATOM 720 C C . PRO A 1 88 ? -2.215 0.151 9.541 1.00 90.75 88 PRO A C 1
ATOM 722 O O . PRO A 1 88 ? -2.697 0.277 10.667 1.00 90.75 88 PRO A O 1
ATOM 725 N N . LEU A 1 89 ? -2.922 -0.369 8.528 1.00 88.88 89 LEU A N 1
ATOM 726 C CA . LEU A 1 89 ? -4.312 -0.815 8.668 1.00 88.88 89 LEU A CA 1
ATOM 727 C C . LEU A 1 89 ? -4.449 -2.009 9.615 1.00 88.88 89 LEU A C 1
ATOM 729 O O . LEU A 1 89 ? -5.384 -2.058 10.410 1.00 88.88 89 LEU A O 1
ATOM 733 N N . ASN A 1 90 ? -3.515 -2.959 9.583 1.00 88.38 90 ASN A N 1
ATOM 734 C CA . ASN A 1 90 ? -3.533 -4.069 10.530 1.00 88.38 90 ASN A CA 1
ATOM 735 C C . ASN A 1 90 ? -3.193 -3.594 11.939 1.00 88.38 90 ASN A C 1
ATOM 737 O O . ASN A 1 90 ? -3.892 -3.953 12.878 1.00 88.38 90 ASN A O 1
ATOM 741 N N . ILE A 1 91 ? -2.172 -2.760 12.119 1.00 87.94 91 ILE A N 1
ATOM 742 C CA . ILE A 1 91 ? -1.817 -2.268 13.457 1.00 87.94 91 ILE A CA 1
ATOM 743 C C . ILE A 1 91 ? -3.000 -1.513 14.084 1.00 87.94 91 ILE A C 1
ATOM 745 O O . ILE A 1 91 ? -3.339 -1.774 15.235 1.00 87.94 91 ILE A O 1
ATOM 749 N N . SER A 1 92 ? -3.689 -0.669 13.312 1.00 87.06 92 SER A N 1
ATOM 750 C CA . SER A 1 92 ? -4.782 0.169 13.822 1.00 87.06 92 SER A CA 1
ATOM 751 C C . SER A 1 92 ? -6.164 -0.504 13.846 1.00 87.06 92 SER A C 1
ATOM 753 O O . SER A 1 92 ? -7.013 -0.100 14.643 1.00 87.06 92 SER A O 1
ATOM 755 N N . CYS A 1 93 ? -6.423 -1.506 12.993 1.00 81.69 93 CYS A N 1
ATOM 756 C CA . CYS A 1 93 ? -7.747 -2.132 12.831 1.00 81.69 93 CYS A CA 1
ATOM 757 C C . CYS A 1 93 ? -7.759 -3.673 13.081 1.00 81.69 93 CYS A C 1
ATOM 759 O O . CYS A 1 93 ? -8.800 -4.297 12.898 1.00 81.69 93 CYS A O 1
ATOM 761 N N . SER A 1 94 ? -6.665 -4.315 13.547 1.00 72.69 94 SER A N 1
ATOM 762 C CA . SER A 1 94 ? -6.529 -5.801 13.682 1.00 72.69 94 SER A CA 1
ATOM 763 C C . SER A 1 94 ? -7.420 -6.503 14.712 1.00 72.69 94 SER A C 1
ATOM 765 O O . SER A 1 94 ? -7.407 -7.735 14.805 1.00 72.69 94 SER A O 1
ATOM 767 N N . GLU A 1 95 ? -8.171 -5.770 15.526 1.00 73.12 95 GLU A N 1
ATOM 768 C CA . GLU A 1 95 ? -9.006 -6.380 16.563 1.00 73.12 95 GLU A CA 1
ATOM 769 C C . GLU A 1 95 ? -10.208 -7.134 15.996 1.00 73.12 95 GLU A C 1
ATOM 771 O O . GLU A 1 95 ? -10.572 -8.180 16.530 1.00 73.12 95 GLU A O 1
ATOM 776 N N . SER A 1 96 ? -10.790 -6.649 14.898 1.00 80.06 96 SER A N 1
ATOM 777 C CA . SER A 1 96 ? -11.952 -7.261 14.255 1.00 80.06 96 SER A CA 1
ATOM 778 C C . SER A 1 96 ? -11.935 -7.001 12.752 1.00 80.06 96 SER A C 1
ATOM 780 O O . SER A 1 96 ? -11.537 -5.923 12.310 1.00 80.06 96 SER A O 1
ATOM 782 N N . ALA A 1 97 ? -12.421 -7.969 11.971 1.00 78.31 97 ALA A N 1
ATOM 783 C CA . ALA A 1 97 ? -12.644 -7.781 10.539 1.00 78.31 97 ALA A CA 1
ATOM 784 C C . ALA A 1 97 ? -13.609 -6.614 10.272 1.00 78.31 97 ALA A C 1
ATOM 786 O O . ALA A 1 97 ? -13.416 -5.866 9.324 1.00 78.31 97 ALA A O 1
ATOM 787 N N . GLU A 1 98 ? -14.594 -6.411 11.149 1.00 82.81 98 GLU A N 1
ATOM 788 C CA . GLU A 1 98 ? -15.536 -5.293 11.068 1.00 82.81 98 GLU A CA 1
ATOM 789 C C . GLU A 1 98 ? -14.824 -3.942 11.189 1.00 82.81 98 GLU A C 1
ATOM 791 O O . GLU A 1 98 ? -15.028 -3.063 10.363 1.00 82.81 98 GLU A O 1
ATOM 796 N N . LYS A 1 99 ? -13.904 -3.791 12.155 1.00 80.88 99 LYS A N 1
ATOM 797 C CA . LYS A 1 99 ? -13.119 -2.555 12.302 1.00 80.88 99 LYS A CA 1
ATOM 798 C C . LYS A 1 99 ? -12.275 -2.288 11.059 1.00 80.88 99 LYS A C 1
ATOM 800 O O . LYS A 1 99 ? -12.200 -1.147 10.626 1.00 80.88 99 LYS A O 1
ATOM 805 N N . PHE A 1 100 ? -11.673 -3.322 10.471 1.00 83.31 100 PHE A N 1
ATOM 806 C CA . PHE A 1 100 ? -10.934 -3.189 9.215 1.00 83.31 100 PHE A CA 1
ATOM 807 C C . PHE A 1 100 ? -11.831 -2.708 8.066 1.00 83.31 100 PHE A C 1
ATOM 809 O O . PHE A 1 100 ? -11.467 -1.759 7.373 1.00 83.31 100 PHE A O 1
ATOM 816 N N . TRP A 1 101 ? -13.009 -3.312 7.888 1.00 82.81 101 TRP A N 1
ATOM 817 C CA . TRP A 1 101 ? -13.953 -2.900 6.847 1.00 82.81 101 TRP A CA 1
ATOM 818 C C . TRP A 1 101 ? -14.508 -1.497 7.085 1.00 82.81 101 TRP A C 1
ATOM 820 O O . TRP A 1 101 ? -14.573 -0.726 6.138 1.00 82.81 101 TRP A O 1
ATOM 830 N N . ASN A 1 102 ? -14.790 -1.112 8.329 1.00 84.12 102 ASN A N 1
ATOM 831 C CA . ASN A 1 102 ? -15.211 0.249 8.674 1.00 84.12 102 ASN A CA 1
ATOM 832 C C . ASN A 1 102 ? -14.089 1.269 8.411 1.00 84.12 102 ASN A C 1
ATOM 834 O O . ASN A 1 102 ? -14.344 2.351 7.887 1.00 84.12 102 ASN A O 1
ATOM 838 N N . CYS A 1 103 ? -12.831 0.918 8.719 1.00 83.00 103 CYS A N 1
ATOM 839 C CA . CYS A 1 103 ? -11.663 1.720 8.344 1.00 83.00 103 CYS A CA 1
ATOM 840 C C . CYS A 1 103 ? -11.615 1.912 6.814 1.00 83.00 103 CYS A C 1
ATOM 842 O O . CYS A 1 103 ? -11.360 3.021 6.348 1.00 83.00 103 CYS A O 1
ATOM 844 N N . TRP A 1 104 ? -11.876 0.850 6.040 1.00 82.44 104 TRP A N 1
ATOM 845 C CA . TRP A 1 104 ? -11.883 0.876 4.574 1.00 82.44 104 TRP A CA 1
ATOM 846 C C . TRP A 1 104 ? -13.057 1.669 3.983 1.00 82.44 104 TRP A C 1
ATOM 848 O O . TRP A 1 104 ? -12.852 2.450 3.057 1.00 82.44 104 TRP A O 1
ATOM 858 N N . ASP A 1 105 ? -14.253 1.554 4.564 1.00 85.81 105 ASP A N 1
ATOM 859 C CA . ASP A 1 105 ? -15.468 2.304 4.202 1.00 85.81 105 ASP A CA 1
ATOM 860 C C . ASP A 1 105 ? -15.435 3.767 4.688 1.00 85.81 105 ASP A C 1
ATOM 862 O O . ASP A 1 105 ? -16.449 4.449 4.809 1.00 85.81 105 ASP A O 1
ATOM 866 N N . ASN A 1 106 ? -14.233 4.276 4.976 1.00 82.19 106 ASN A N 1
ATOM 867 C CA . ASN A 1 106 ? -13.990 5.659 5.355 1.00 82.19 106 ASN A CA 1
ATOM 868 C C . ASN A 1 106 ? -14.728 6.091 6.641 1.00 82.19 106 ASN A C 1
ATOM 870 O O . ASN A 1 106 ? -15.050 7.268 6.808 1.00 82.19 106 ASN A O 1
ATOM 874 N N . GLN A 1 107 ? -14.908 5.165 7.591 1.00 83.75 107 GLN A N 1
ATOM 875 C CA . GLN A 1 107 ? -15.442 5.417 8.935 1.00 83.75 107 GLN A CA 1
ATOM 876 C C . GLN A 1 107 ? -14.411 5.158 10.061 1.00 83.75 107 GLN A C 1
ATOM 878 O O . GLN A 1 107 ? -14.655 4.324 10.944 1.00 83.75 107 GLN A O 1
ATOM 883 N N . PRO A 1 108 ? -13.248 5.849 10.090 1.00 84.25 108 PRO A N 1
ATOM 884 C CA . PRO A 1 108 ? -12.277 5.657 11.164 1.00 84.25 108 PRO A CA 1
ATOM 885 C C . PRO A 1 108 ? -12.824 6.120 12.520 1.00 84.25 108 PRO A C 1
ATOM 887 O O . PRO A 1 108 ? -13.357 7.221 12.649 1.00 84.25 108 PRO A O 1
ATOM 890 N N . GLN A 1 109 ? -12.640 5.307 13.558 1.00 82.62 109 GLN A N 1
ATOM 891 C CA . GLN A 1 109 ? -13.072 5.635 14.924 1.00 82.62 109 GLN A CA 1
ATOM 892 C C . GLN A 1 109 ? -11.973 6.333 15.736 1.00 82.62 109 GLN A C 1
ATOM 894 O O . GLN A 1 109 ? -12.262 7.044 16.690 1.00 82.62 109 GLN A O 1
ATOM 899 N N . THR A 1 110 ? -10.708 6.141 15.358 1.00 86.75 110 THR A N 1
ATOM 900 C CA . THR A 1 110 ? -9.539 6.656 16.086 1.00 86.75 110 THR A CA 1
ATOM 901 C C . THR A 1 110 ? -8.615 7.420 15.142 1.00 86.75 110 THR A C 1
ATOM 903 O O . THR A 1 110 ? -8.548 7.122 13.948 1.00 86.75 110 THR A O 1
ATOM 906 N N . ILE A 1 111 ? -7.838 8.364 15.684 1.00 87.75 111 ILE A N 1
ATOM 907 C CA . ILE A 1 111 ? -6.826 9.124 14.933 1.00 87.75 111 ILE A CA 1
ATOM 908 C C . ILE A 1 111 ? -5.847 8.176 14.218 1.00 87.75 111 ILE A C 1
ATOM 910 O O . ILE A 1 111 ? -5.565 8.356 13.036 1.00 87.75 111 ILE A O 1
ATOM 914 N N . SER A 1 112 ? -5.387 7.112 14.885 1.00 89.44 112 SER A N 1
ATOM 915 C CA . SER A 1 112 ? -4.504 6.099 14.284 1.00 89.44 112 SER A CA 1
ATOM 916 C C . SER A 1 112 ? -5.116 5.432 13.047 1.00 89.44 112 SER A C 1
ATOM 918 O O . SER A 1 112 ? -4.436 5.272 12.031 1.00 89.44 112 SER A O 1
ATOM 920 N N . GLN A 1 113 ? -6.410 5.102 13.093 1.00 89.50 113 GLN A N 1
ATOM 921 C CA . GLN A 1 113 ? -7.146 4.523 11.967 1.00 89.50 113 GLN A CA 1
ATOM 922 C C . GLN A 1 113 ? -7.279 5.520 10.815 1.00 89.50 113 GLN A C 1
ATOM 924 O O . GLN A 1 113 ? -7.064 5.140 9.666 1.00 89.50 113 GLN A O 1
ATOM 929 N N . LEU A 1 114 ? -7.556 6.794 11.122 1.00 90.69 114 LEU A N 1
ATOM 930 C CA . LEU A 1 114 ? -7.637 7.865 10.129 1.00 90.69 114 LEU A CA 1
ATOM 931 C C . LEU A 1 114 ? -6.307 8.037 9.383 1.00 90.69 114 LEU A C 1
ATOM 933 O O . LEU A 1 114 ? -6.286 8.025 8.154 1.00 90.69 114 LEU A O 1
ATOM 937 N N . TYR A 1 115 ? -5.188 8.134 10.103 1.00 93.06 115 TYR A N 1
ATOM 938 C CA . TYR A 1 115 ? -3.865 8.196 9.476 1.00 93.06 115 TYR A CA 1
ATOM 939 C C . TYR A 1 115 ? -3.574 6.948 8.645 1.00 93.06 115 TYR A C 1
ATOM 941 O O . TYR A 1 115 ? -3.122 7.058 7.508 1.00 93.06 115 TYR A O 1
ATOM 949 N N . SER A 1 116 ? -3.884 5.767 9.183 1.00 93.50 116 SER A N 1
ATOM 950 C CA . SER A 1 116 ? -3.612 4.492 8.519 1.00 93.50 116 SER A CA 1
ATOM 951 C C . SER A 1 116 ? -4.338 4.368 7.182 1.00 93.50 116 SER A C 1
ATOM 953 O O . SER A 1 116 ? -3.703 4.036 6.183 1.00 93.50 116 SER A O 1
ATOM 955 N N . ILE A 1 117 ? -5.640 4.680 7.129 1.00 92.88 117 ILE A N 1
ATOM 956 C CA . ILE A 1 117 ? -6.400 4.600 5.876 1.00 92.88 117 ILE A CA 1
ATOM 957 C C . ILE A 1 117 ? -5.964 5.671 4.877 1.00 92.88 117 ILE A C 1
ATOM 959 O O . ILE A 1 117 ? -5.837 5.383 3.689 1.00 92.88 117 ILE A O 1
ATOM 963 N N . ARG A 1 118 ? -5.679 6.899 5.325 1.00 95.00 118 ARG A N 1
ATOM 964 C CA . ARG A 1 118 ? -5.270 7.979 4.417 1.00 95.00 118 ARG A CA 1
ATOM 965 C C . ARG A 1 118 ? -3.893 7.742 3.817 1.00 95.00 118 ARG A C 1
ATOM 967 O O . ARG A 1 118 ? -3.719 7.965 2.622 1.00 95.00 118 ARG A O 1
ATOM 974 N N . VAL A 1 119 ? -2.944 7.255 4.612 1.00 95.81 119 VAL A N 1
ATOM 975 C CA . VAL A 1 119 ? -1.618 6.853 4.128 1.00 95.81 119 VAL A CA 1
ATOM 976 C C . VAL A 1 119 ? -1.736 5.681 3.155 1.00 95.81 119 VAL A C 1
ATOM 978 O O . VAL A 1 119 ? -1.156 5.750 2.075 1.00 95.81 119 VAL A O 1
ATOM 981 N N . ALA A 1 120 ? -2.530 4.654 3.480 1.00 95.50 120 ALA A N 1
ATOM 982 C CA . ALA A 1 120 ? -2.733 3.498 2.608 1.00 95.50 120 ALA A CA 1
ATOM 983 C C . ALA A 1 120 ? -3.349 3.888 1.253 1.00 95.50 120 ALA A C 1
ATOM 985 O O . ALA A 1 120 ? -2.818 3.522 0.203 1.00 95.50 120 ALA A O 1
ATOM 986 N N . LEU A 1 121 ? -4.432 4.673 1.261 1.00 95.56 121 LEU A N 1
ATOM 987 C CA . LEU A 1 121 ? -5.075 5.169 0.041 1.00 95.56 121 LEU A CA 1
ATOM 988 C C . LEU A 1 121 ? -4.136 6.072 -0.762 1.00 95.56 121 LEU A C 1
ATOM 990 O O . LEU A 1 121 ? -4.028 5.910 -1.975 1.00 95.56 121 LEU A O 1
ATOM 994 N N . GLY A 1 122 ? -3.419 6.975 -0.090 1.00 96.62 122 GLY A N 1
ATOM 995 C CA . GLY A 1 122 ? -2.401 7.813 -0.713 1.00 96.62 122 GLY A CA 1
ATOM 996 C C . GLY A 1 122 ? -1.334 6.973 -1.411 1.00 96.62 122 GLY A C 1
ATOM 997 O O . GLY A 1 122 ? -1.103 7.140 -2.604 1.00 96.62 122 GLY A O 1
ATOM 998 N N . SER A 1 123 ? -0.736 6.004 -0.718 1.00 96.88 123 SER A N 1
ATOM 999 C CA . SER A 1 123 ? 0.246 5.091 -1.310 1.00 96.88 123 SER A CA 1
ATOM 1000 C C . SER A 1 123 ? -0.291 4.317 -2.513 1.00 96.88 123 SER A C 1
ATOM 1002 O O . SER A 1 123 ? 0.416 4.218 -3.515 1.00 96.88 123 SER A O 1
ATOM 1004 N N . LEU A 1 124 ? -1.521 3.795 -2.455 1.00 95.56 124 LEU A N 1
ATOM 1005 C CA . LEU A 1 124 ? -2.146 3.100 -3.589 1.00 95.56 124 LEU A CA 1
ATOM 1006 C C . LEU A 1 124 ? -2.314 4.030 -4.789 1.00 95.56 124 LEU A C 1
ATOM 1008 O O . LEU A 1 124 ? -1.860 3.707 -5.883 1.00 95.56 124 LEU A O 1
ATOM 1012 N N . ILE A 1 125 ? -2.899 5.209 -4.574 1.00 96.38 125 ILE A N 1
ATOM 1013 C CA . ILE A 1 125 ? -3.126 6.196 -5.633 1.00 96.38 125 ILE A CA 1
ATOM 1014 C C . ILE A 1 125 ? -1.792 6.640 -6.233 1.00 96.38 125 ILE A C 1
ATOM 1016 O O . ILE A 1 125 ? -1.604 6.558 -7.442 1.00 96.38 125 ILE A O 1
ATOM 1020 N N . GLY A 1 126 ? -0.840 7.067 -5.406 1.00 95.88 126 GLY A N 1
ATOM 1021 C CA . GLY A 1 126 ? 0.441 7.581 -5.879 1.00 95.88 126 GLY A CA 1
ATOM 1022 C C . GLY A 1 126 ? 1.284 6.531 -6.585 1.00 95.88 126 GLY A C 1
ATOM 1023 O O . GLY A 1 126 ? 1.876 6.820 -7.623 1.00 95.88 126 GLY A O 1
ATOM 1024 N N . SER A 1 127 ? 1.318 5.303 -6.065 1.00 95.06 127 SER A N 1
ATOM 1025 C CA . SER A 1 127 ? 2.060 4.222 -6.710 1.00 95.06 127 SER A CA 1
ATOM 1026 C C . SER A 1 127 ? 1.509 3.915 -8.103 1.00 95.06 127 SER A C 1
ATOM 1028 O O . SER A 1 127 ? 2.297 3.767 -9.038 1.00 95.06 127 SER A O 1
ATOM 1030 N N . TRP A 1 128 ? 0.180 3.898 -8.273 1.00 92.19 128 TRP A N 1
ATOM 1031 C CA . TRP A 1 128 ? -0.465 3.643 -9.565 1.00 92.19 128 TRP A CA 1
ATOM 1032 C C . TRP A 1 128 ? -0.369 4.846 -10.507 1.00 92.19 128 TRP A C 1
ATOM 1034 O O . TRP A 1 128 ? -0.144 4.664 -11.700 1.00 92.19 128 TRP A O 1
ATOM 1044 N N . LEU A 1 129 ? -0.432 6.079 -9.996 1.00 92.25 129 LEU A N 1
ATOM 1045 C CA . LEU A 1 129 ? -0.112 7.269 -10.791 1.00 92.25 129 LEU A CA 1
ATOM 1046 C C . LEU A 1 129 ? 1.321 7.210 -11.327 1.00 92.25 129 LEU A C 1
ATOM 1048 O O . LEU A 1 129 ? 1.551 7.522 -12.491 1.00 92.25 129 LEU A O 1
ATOM 1052 N N . GLY A 1 130 ? 2.273 6.732 -10.524 1.00 88.88 130 GLY A N 1
ATOM 1053 C CA . GLY A 1 130 ? 3.641 6.492 -10.975 1.00 88.88 130 GLY A CA 1
ATOM 1054 C C . GLY A 1 130 ? 3.745 5.420 -12.066 1.00 88.88 130 GLY A C 1
ATOM 1055 O O . GLY A 1 130 ? 4.561 5.574 -12.971 1.00 88.88 130 GLY A O 1
ATOM 1056 N N . VAL A 1 131 ? 2.893 4.383 -12.036 1.00 88.62 131 VAL A N 1
ATOM 1057 C CA . VAL A 1 131 ? 2.807 3.376 -13.116 1.00 88.62 131 VAL A CA 1
ATOM 1058 C C . VAL A 1 131 ? 2.405 4.044 -14.434 1.00 88.62 131 VAL A C 1
ATOM 1060 O O . VAL A 1 131 ? 3.024 3.774 -15.459 1.00 88.62 131 VAL A O 1
ATOM 1063 N N . PHE A 1 132 ? 1.427 4.958 -14.418 1.00 86.19 132 PHE A N 1
ATOM 1064 C CA . PHE A 1 132 ? 0.971 5.669 -15.622 1.00 86.19 132 PHE A CA 1
ATOM 1065 C C . PHE A 1 132 ? 2.015 6.605 -16.239 1.00 86.19 132 PHE A C 1
ATOM 1067 O O . PHE A 1 132 ? 1.894 6.958 -17.409 1.00 86.19 132 PHE A O 1
ATOM 1074 N N . VAL A 1 133 ? 3.041 7.008 -15.487 1.00 84.12 133 VAL A N 1
ATOM 1075 C CA . VAL A 1 133 ? 4.129 7.844 -16.016 1.00 84.12 133 VAL A CA 1
ATOM 1076 C C . VAL A 1 133 ? 5.089 7.029 -16.892 1.00 84.12 133 VAL A C 1
ATOM 1078 O O . VAL A 1 133 ? 5.688 7.590 -17.803 1.00 84.12 133 VAL A O 1
ATOM 1081 N N . VAL A 1 134 ? 5.204 5.713 -16.676 1.00 83.12 134 VAL A N 1
ATOM 1082 C CA . VAL A 1 134 ? 6.151 4.842 -17.401 1.00 83.12 134 VAL A CA 1
ATOM 1083 C C . VAL 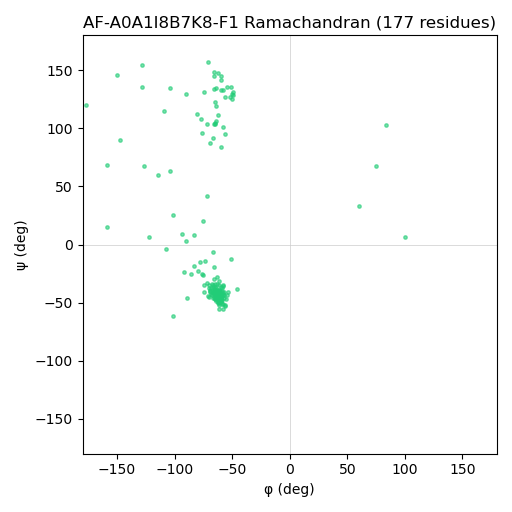A 1 134 ? 5.875 4.787 -18.919 1.00 83.12 134 VAL A C 1
ATOM 1085 O O . VAL A 1 134 ? 6.828 4.902 -19.690 1.00 83.12 134 VAL A O 1
ATOM 1088 N N . PRO A 1 135 ? 4.617 4.662 -19.401 1.00 77.06 135 PRO A N 1
ATOM 1089 C CA . PRO A 1 135 ? 4.314 4.675 -20.835 1.00 77.06 135 PRO A CA 1
ATOM 1090 C C . PRO A 1 135 ? 4.416 6.053 -21.505 1.00 77.06 135 PRO A C 1
ATOM 1092 O O . PRO A 1 135 ? 4.409 6.115 -22.732 1.00 77.06 135 PRO A O 1
ATOM 1095 N N . LEU A 1 136 ? 4.468 7.149 -20.736 1.00 79.06 136 LEU A N 1
ATOM 1096 C CA . LEU A 1 136 ? 4.346 8.507 -21.273 1.00 79.06 136 LEU A CA 1
ATOM 1097 C C . LEU A 1 136 ? 5.627 8.992 -21.980 1.00 79.06 136 LEU A C 1
ATOM 1099 O O . LEU A 1 136 ? 5.521 9.832 -22.869 1.00 79.06 136 LEU A O 1
ATOM 1103 N N . ASP A 1 137 ? 6.816 8.471 -21.633 1.00 68.50 137 ASP A N 1
ATOM 1104 C CA . ASP A 1 137 ? 8.075 8.791 -22.332 1.00 68.50 137 ASP A CA 1
ATOM 1105 C C . ASP A 1 137 ? 9.182 7.719 -22.114 1.00 68.50 137 ASP A C 1
ATOM 1107 O O . ASP A 1 137 ? 10.210 7.953 -21.471 1.00 68.50 137 ASP A O 1
ATOM 1111 N N . TRP A 1 138 ? 8.981 6.515 -22.674 1.00 70.31 138 TRP A N 1
ATOM 1112 C CA . TRP A 1 138 ? 9.741 5.264 -22.419 1.00 70.31 138 TRP A CA 1
ATOM 1113 C C . TRP A 1 138 ? 11.285 5.343 -22.521 1.00 70.31 138 TRP A C 1
ATOM 1115 O O . TRP A 1 138 ? 11.999 4.436 -22.093 1.00 70.31 138 TRP A O 1
ATOM 1125 N N . ASN A 1 139 ? 11.841 6.426 -23.068 1.00 77.69 139 ASN A N 1
ATOM 1126 C CA . ASN A 1 139 ? 13.276 6.590 -23.307 1.00 77.69 139 ASN A CA 1
ATOM 1127 C C . ASN A 1 139 ? 14.038 7.307 -22.176 1.00 77.69 139 ASN A C 1
ATOM 1129 O O . ASN A 1 139 ? 15.216 7.642 -22.339 1.00 77.69 139 ASN A O 1
ATOM 1133 N N . ARG A 1 140 ? 13.418 7.559 -21.016 1.00 87.31 140 ARG A N 1
ATOM 1134 C CA . ARG A 1 140 ? 14.066 8.265 -19.898 1.00 87.31 140 ARG A CA 1
ATOM 1135 C C . ARG A 1 140 ? 14.492 7.325 -18.772 1.00 87.31 140 ARG A C 1
ATOM 1137 O O . ARG A 1 140 ? 13.739 6.478 -18.308 1.00 87.31 140 ARG A O 1
ATOM 1144 N N . TRP A 1 141 ? 15.714 7.515 -18.270 1.00 87.00 141 TRP A N 1
ATOM 1145 C CA . TRP A 1 141 ? 16.282 6.694 -17.192 1.00 87.00 141 TRP A CA 1
ATOM 1146 C C . TRP A 1 141 ? 15.489 6.780 -15.878 1.00 87.00 141 TRP A C 1
ATOM 1148 O O . TRP A 1 141 ? 15.424 5.794 -15.150 1.00 87.00 141 TRP A O 1
ATOM 1158 N N . TRP A 1 142 ? 14.861 7.925 -15.601 1.00 82.75 142 TRP A N 1
ATOM 1159 C CA . TRP A 1 142 ? 14.049 8.149 -14.403 1.00 82.75 142 TRP A CA 1
ATOM 1160 C C . TRP A 1 142 ? 12.648 7.521 -14.485 1.00 82.75 142 TRP A C 1
ATOM 1162 O O . TRP A 1 142 ? 12.011 7.357 -13.451 1.00 82.75 142 TRP A O 1
ATOM 1172 N N . GLN A 1 143 ? 12.192 7.126 -15.682 1.00 87.56 143 GLN A N 1
ATOM 1173 C CA . GLN A 1 143 ? 10.916 6.428 -15.899 1.00 87.56 143 GLN A CA 1
ATOM 1174 C C . GLN A 1 143 ? 11.036 4.904 -15.835 1.00 87.56 143 GLN A C 1
ATOM 1176 O O . GLN A 1 143 ? 10.063 4.184 -16.052 1.00 87.56 143 GLN A O 1
ATOM 1181 N N . ARG A 1 144 ? 12.227 4.377 -15.536 1.00 88.88 144 ARG A N 1
ATOM 1182 C CA . ARG A 1 144 ? 12.424 2.933 -15.413 1.00 88.88 144 ARG A CA 1
ATOM 1183 C C . ARG A 1 144 ? 11.605 2.392 -14.247 1.00 88.88 144 ARG A C 1
ATOM 1185 O O . ARG A 1 144 ? 11.632 2.943 -13.147 1.00 88.88 144 ARG A O 1
ATOM 1192 N N . TRP A 1 145 ? 10.913 1.280 -14.482 1.00 89.94 145 TRP A N 1
ATOM 1193 C CA . TRP A 1 145 ? 10.255 0.529 -13.419 1.00 89.94 145 TRP A CA 1
ATOM 1194 C C . TRP A 1 145 ? 11.264 0.168 -12.322 1.00 89.94 145 TRP A C 1
ATOM 1196 O O . TRP A 1 145 ? 12.347 -0.313 -12.671 1.00 89.94 145 TRP A O 1
ATOM 1206 N N . PRO A 1 146 ? 10.929 0.316 -11.026 1.00 93.19 146 PRO A N 1
ATOM 1207 C CA . PRO A 1 146 ? 9.724 0.899 -10.401 1.00 93.19 146 PRO A CA 1
ATOM 1208 C C . PRO A 1 146 ? 9.926 2.337 -9.862 1.00 93.19 146 PRO A C 1
ATOM 1210 O O . PRO A 1 146 ? 9.241 2.744 -8.925 1.00 93.19 146 PRO A O 1
ATOM 1213 N N . ILE A 1 147 ? 10.868 3.121 -10.404 1.00 92.31 147 ILE A N 1
ATOM 1214 C CA . ILE A 1 147 ? 11.297 4.419 -9.838 1.00 92.31 147 ILE A CA 1
ATOM 1215 C C . ILE A 1 147 ? 10.116 5.389 -9.677 1.00 92.31 147 ILE A C 1
ATOM 1217 O O . ILE A 1 147 ? 9.881 5.895 -8.580 1.00 92.31 147 ILE A O 1
ATOM 1221 N N . CYS A 1 148 ? 9.336 5.621 -10.739 1.00 92.88 148 CYS A N 1
ATOM 1222 C CA . CYS A 1 148 ? 8.174 6.517 -10.682 1.00 92.88 148 CYS A CA 1
ATOM 1223 C C . CYS A 1 148 ? 7.106 6.036 -9.693 1.00 92.88 148 CYS A C 1
ATOM 1225 O O . CYS A 1 148 ? 6.550 6.845 -8.952 1.00 92.88 148 CYS A O 1
ATOM 1227 N N . SER A 1 149 ? 6.842 4.729 -9.642 1.00 93.88 149 SER A N 1
ATOM 1228 C CA . SER A 1 149 ? 5.874 4.139 -8.712 1.00 93.88 149 SER A CA 1
ATOM 1229 C C . SER A 1 149 ? 6.331 4.254 -7.256 1.00 93.88 149 SER A C 1
ATOM 1231 O O . SER A 1 149 ? 5.510 4.532 -6.382 1.00 93.88 149 SER A O 1
ATOM 1233 N N . PHE A 1 150 ? 7.631 4.118 -6.979 1.00 94.44 150 PHE A N 1
ATOM 1234 C CA . PHE A 1 150 ? 8.191 4.371 -5.651 1.00 94.44 150 PHE A CA 1
ATOM 1235 C C . PHE A 1 150 ? 8.051 5.834 -5.234 1.00 94.44 150 PHE A C 1
ATOM 1237 O O . PHE A 1 150 ? 7.577 6.119 -4.136 1.00 94.44 150 PHE A O 1
ATOM 1244 N N . LEU A 1 151 ? 8.423 6.770 -6.109 1.00 94.50 151 LEU A N 1
ATOM 1245 C CA . LEU A 1 151 ? 8.305 8.201 -5.821 1.00 94.50 151 LEU A CA 1
ATOM 1246 C C . LEU A 1 151 ? 6.848 8.606 -5.589 1.00 94.50 151 LEU A C 1
ATOM 1248 O O . LEU A 1 151 ? 6.548 9.298 -4.617 1.00 94.50 151 LEU A O 1
ATOM 1252 N N . GLY A 1 152 ? 5.935 8.119 -6.430 1.00 95.50 152 GLY A N 1
ATOM 1253 C CA . GLY A 1 152 ? 4.504 8.345 -6.271 1.00 95.50 152 GLY A CA 1
ATOM 1254 C C . GLY A 1 152 ? 3.978 7.812 -4.938 1.00 95.50 152 GLY A C 1
ATOM 1255 O O . GLY A 1 152 ? 3.267 8.530 -4.235 1.00 95.50 152 GLY A O 1
ATOM 1256 N N . LEU A 1 153 ? 4.385 6.601 -4.540 1.00 96.88 153 LEU A N 1
ATOM 1257 C CA . LEU A 1 153 ? 4.033 6.010 -3.246 1.00 96.88 153 LEU A CA 1
ATOM 1258 C C . LEU A 1 153 ? 4.430 6.914 -2.074 1.00 96.88 153 LEU A C 1
ATOM 1260 O O . LEU A 1 153 ? 3.605 7.127 -1.186 1.00 96.88 153 LEU A O 1
ATOM 1264 N N . PHE A 1 154 ? 5.656 7.445 -2.064 1.00 95.88 154 PHE A N 1
ATOM 1265 C CA . PHE A 1 154 ? 6.141 8.315 -0.986 1.00 95.88 154 PHE A CA 1
ATOM 1266 C C . PHE A 1 154 ? 5.471 9.689 -0.987 1.00 95.88 154 PHE A C 1
ATOM 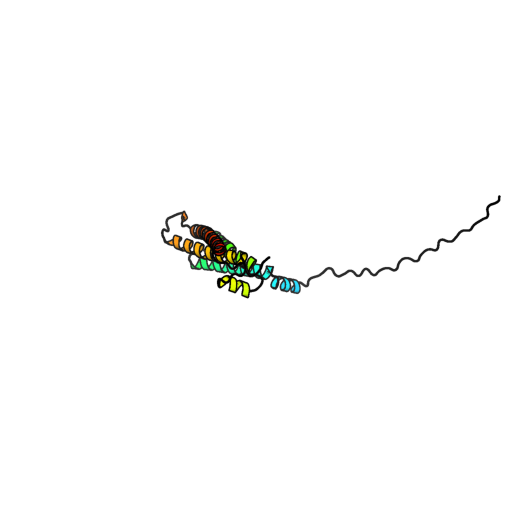1268 O O . PHE A 1 154 ? 5.061 10.180 0.060 1.00 95.88 154 PHE A O 1
ATOM 1275 N N . ILE A 1 155 ? 5.329 10.319 -2.152 1.00 97.00 155 ILE A N 1
ATOM 1276 C CA . ILE A 1 155 ? 4.715 11.648 -2.242 1.00 97.00 155 ILE A CA 1
ATOM 1277 C C . ILE A 1 155 ? 3.259 11.580 -1.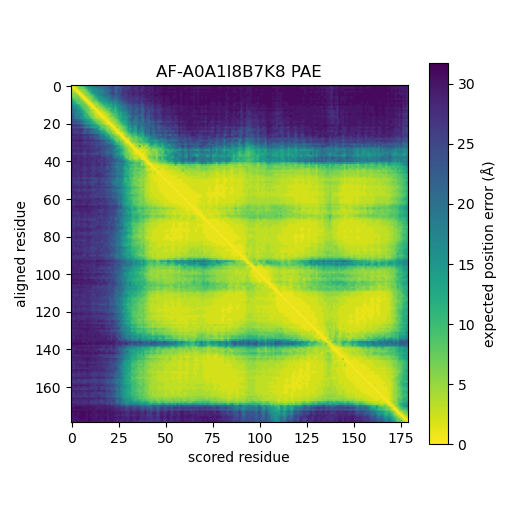778 1.00 97.00 155 ILE A C 1
ATOM 1279 O O . ILE A 1 155 ? 2.826 12.385 -0.955 1.00 97.00 155 ILE A O 1
ATOM 1283 N N . PHE A 1 156 ? 2.501 10.593 -2.251 1.00 97.38 156 PHE A N 1
ATOM 1284 C CA . PHE A 1 156 ? 1.093 10.498 -1.889 1.00 97.38 156 PHE A CA 1
ATOM 1285 C C . PHE A 1 156 ? 0.856 9.884 -0.511 1.00 97.38 156 PHE A C 1
ATOM 1287 O O . PHE A 1 156 ? -0.174 10.183 0.088 1.00 97.38 156 PHE A O 1
ATOM 1294 N N . SER A 1 157 ? 1.778 9.090 0.044 1.00 96.38 157 SER A N 1
ATOM 1295 C CA . SER A 1 157 ? 1.683 8.693 1.456 1.00 96.38 157 SER A CA 1
ATOM 1296 C C . SER A 1 157 ? 1.799 9.911 2.375 1.00 96.38 157 SER A C 1
ATOM 1298 O O . SER A 1 157 ? 1.019 10.039 3.321 1.00 96.38 157 SER A O 1
ATOM 1300 N N . LEU A 1 158 ? 2.690 10.856 2.048 1.00 97.19 158 LEU A N 1
ATOM 1301 C CA . LEU A 1 158 ? 2.815 12.135 2.750 1.00 97.19 158 LEU A CA 1
ATOM 1302 C C . LEU A 1 158 ? 1.565 13.004 2.577 1.00 97.19 158 LEU A C 1
ATOM 1304 O O . LEU A 1 158 ? 1.057 13.535 3.563 1.00 97.19 158 LEU A O 1
ATOM 1308 N N . ILE A 1 159 ? 1.018 13.105 1.360 1.00 97.50 159 ILE A N 1
ATOM 1309 C CA . ILE A 1 159 ? -0.254 13.811 1.117 1.00 97.50 159 ILE A CA 1
ATOM 1310 C C . ILE A 1 159 ? -1.399 13.156 1.902 1.00 97.50 159 ILE A C 1
ATOM 1312 O O . ILE A 1 159 ? -2.231 13.858 2.475 1.00 97.50 159 ILE A O 1
ATOM 1316 N N . GLY A 1 160 ? -1.434 11.825 1.982 1.00 95.88 160 GLY A N 1
ATOM 1317 C CA . GLY A 1 160 ? -2.393 11.077 2.790 1.00 95.88 160 GLY A CA 1
ATOM 1318 C C . GLY A 1 160 ? -2.288 11.434 4.274 1.00 95.88 160 GLY A C 1
ATOM 1319 O O . GLY A 1 160 ? -3.285 11.799 4.895 1.00 95.88 160 GLY A O 1
ATOM 1320 N N . ALA A 1 161 ? -1.077 11.422 4.832 1.00 95.31 161 ALA A N 1
ATOM 1321 C CA . ALA A 1 161 ? -0.832 11.840 6.211 1.00 95.31 161 ALA A CA 1
ATOM 1322 C C . ALA A 1 161 ? -1.229 13.307 6.459 1.00 95.31 161 ALA A C 1
ATOM 1324 O O . ALA A 1 161 ? -1.856 13.614 7.474 1.00 95.31 161 ALA A O 1
ATOM 1325 N N . LEU A 1 162 ? -0.929 14.207 5.519 1.00 96.12 162 LEU A N 1
ATOM 1326 C CA . LEU A 1 162 ? -1.337 15.610 5.593 1.00 96.12 162 LEU A CA 1
ATOM 1327 C C . LEU A 1 162 ? -2.862 15.755 5.524 1.00 96.12 162 LEU A C 1
ATOM 1329 O O . LEU A 1 162 ? -3.439 16.548 6.257 1.00 96.12 162 LEU A O 1
ATOM 1333 N N . THR A 1 163 ? -3.534 14.957 4.698 1.00 93.62 163 THR A N 1
ATOM 1334 C CA . THR A 1 163 ? -4.999 14.943 4.609 1.00 93.62 163 THR A CA 1
ATOM 1335 C C . THR A 1 163 ? -5.622 14.483 5.926 1.00 93.62 163 THR A C 1
ATOM 1337 O O . THR A 1 163 ? -6.564 15.114 6.399 1.00 93.62 163 THR A O 1
ATOM 1340 N N . ALA A 1 164 ? -5.081 13.431 6.553 1.00 92.50 164 ALA A N 1
ATOM 1341 C CA . ALA A 1 164 ? -5.507 12.991 7.884 1.00 92.50 164 ALA A CA 1
ATOM 1342 C C . ALA A 1 164 ? -5.328 14.102 8.929 1.00 92.50 164 ALA A C 1
ATOM 1344 O O . ALA A 1 164 ? -6.245 14.369 9.704 1.00 92.50 164 ALA A O 1
ATOM 1345 N N . TYR A 1 165 ? -4.179 14.786 8.902 1.00 92.25 165 TYR A N 1
ATOM 1346 C CA . TYR A 1 165 ? -3.904 15.934 9.762 1.00 92.25 165 TYR A CA 1
ATOM 1347 C C . TYR A 1 165 ? -4.950 17.035 9.550 1.00 92.25 165 TYR A C 1
ATOM 1349 O O . TYR A 1 165 ? -5.646 17.398 10.487 1.00 92.25 165 TYR A O 1
ATOM 1357 N N . LEU A 1 166 ? -5.154 17.512 8.320 1.00 91.62 166 LEU A N 1
ATOM 1358 C CA . LEU A 1 166 ? -6.123 18.574 8.014 1.00 91.62 166 LEU A CA 1
ATOM 1359 C C . LEU A 1 166 ? -7.567 18.200 8.390 1.00 91.62 166 LEU A C 1
ATOM 1361 O O . LEU A 1 166 ? -8.326 19.050 8.859 1.00 91.62 166 LEU A O 1
ATOM 1365 N N . GLN A 1 167 ? -7.957 16.934 8.227 1.00 89.00 167 GLN A N 1
ATOM 1366 C CA . GLN A 1 167 ? -9.270 16.437 8.654 1.00 89.00 167 GLN A CA 1
ATOM 1367 C C . GLN A 1 167 ? -9.449 16.486 10.175 1.00 89.00 167 GLN A C 1
ATOM 1369 O O . GLN A 1 167 ? -10.549 16.781 10.645 1.00 89.00 167 GLN A O 1
ATOM 1374 N N . LEU A 1 168 ? -8.370 16.274 10.934 1.00 87.12 168 LEU A N 1
ATOM 1375 C CA . LEU A 1 168 ? -8.367 16.443 12.385 1.00 87.12 168 LEU A CA 1
ATOM 1376 C C . LEU A 1 168 ? -8.626 17.902 12.793 1.00 87.12 168 LEU A C 1
ATOM 1378 O O . LEU A 1 168 ? -9.408 18.133 13.708 1.00 87.12 168 LEU A O 1
ATOM 1382 N N . PHE A 1 169 ? -8.030 18.881 12.097 1.00 84.00 169 PHE A N 1
ATOM 1383 C CA . PHE A 1 169 ? -8.250 20.311 12.388 1.00 84.00 169 PHE A CA 1
ATOM 1384 C C . PHE A 1 169 ? -9.630 20.811 11.985 1.00 84.00 169 PHE A C 1
ATOM 1386 O O . PHE A 1 169 ? -10.150 21.729 12.611 1.00 84.00 169 PHE A O 1
ATOM 1393 N N . THR A 1 170 ? -10.192 20.266 10.907 1.00 81.88 170 THR A N 1
ATOM 1394 C CA . THR A 1 170 ? -11.403 20.828 10.305 1.00 81.88 170 THR A CA 1
ATOM 1395 C C . THR A 1 170 ? -12.687 20.260 10.892 1.00 81.88 170 THR A C 1
ATOM 1397 O O . THR A 1 170 ? -13.586 21.048 11.156 1.00 81.88 170 THR A O 1
ATOM 1400 N N . ASN A 1 171 ? -12.826 18.938 11.067 1.00 64.62 171 ASN A N 1
ATOM 1401 C CA . ASN A 1 171 ? -14.154 18.347 11.305 1.00 64.62 171 ASN A CA 1
ATOM 1402 C C . ASN A 1 171 ? -14.180 16.967 11.988 1.00 64.62 171 ASN A C 1
ATOM 1404 O O . ASN A 1 171 ? -15.219 16.310 11.950 1.00 64.62 171 ASN A O 1
ATOM 1408 N N . TYR A 1 172 ? -13.104 16.478 12.610 1.00 62.62 172 TYR A N 1
ATOM 1409 C CA . TYR A 1 172 ? -13.205 15.204 13.333 1.00 62.62 172 TYR A CA 1
ATOM 1410 C C . TYR A 1 172 ? -13.831 15.428 14.717 1.00 62.62 172 TYR A C 1
ATOM 1412 O O . TYR A 1 172 ? -13.186 16.060 15.556 1.00 62.62 172 TYR A O 1
ATOM 1420 N N . PRO A 1 173 ? -15.055 14.938 15.012 1.00 58.53 173 PRO A N 1
ATOM 1421 C CA . PRO A 1 173 ? -15.551 14.975 16.376 1.00 58.53 173 PRO A CA 1
ATOM 1422 C C . PRO A 1 173 ? -14.637 14.079 17.216 1.00 58.53 173 PRO A C 1
ATOM 1424 O O . PRO A 1 173 ? -14.713 12.854 17.135 1.00 58.53 173 PRO A O 1
ATOM 1427 N N . ILE A 1 174 ? -13.776 14.682 18.040 1.00 55.41 174 ILE A N 1
ATOM 1428 C CA . ILE A 1 174 ? -12.929 14.010 19.047 1.00 55.41 174 ILE A CA 1
ATOM 1429 C C . ILE A 1 174 ? -13.811 13.513 20.214 1.00 55.41 174 ILE A C 1
ATOM 1431 O O . ILE A 1 174 ? -13.488 13.643 21.386 1.00 55.41 174 ILE A O 1
ATOM 1435 N N . ASN A 1 175 ? -14.979 12.957 19.899 1.00 49.22 175 ASN A N 1
ATOM 1436 C CA . ASN A 1 175 ? -15.956 12.440 20.843 1.00 49.22 175 ASN A CA 1
ATOM 1437 C C . ASN A 1 175 ? -16.282 10.998 20.461 1.00 49.22 175 ASN A C 1
ATOM 1439 O O . ASN A 1 175 ? -17.386 10.714 20.003 1.00 49.22 175 ASN A O 1
ATOM 1443 N N . LYS A 1 176 ? -15.291 10.112 20.608 1.00 49.06 176 LYS A N 1
ATOM 1444 C CA . LYS A 1 176 ? -15.413 8.683 20.953 1.00 49.06 176 LYS A CA 1
ATOM 1445 C C . LYS A 1 176 ? -13.995 8.106 21.074 1.00 49.06 176 LYS A C 1
ATOM 1447 O O . LYS A 1 176 ? -13.241 8.130 20.115 1.00 49.06 176 LYS A O 1
ATOM 1452 N N . ALA A 1 177 ? -13.670 7.596 22.263 1.00 42.03 177 ALA A N 1
ATOM 1453 C CA . ALA A 1 177 ? -12.391 6.993 22.661 1.00 42.03 177 ALA A CA 1
ATOM 1454 C C . ALA A 1 177 ? -11.226 7.975 22.909 1.00 42.03 177 ALA A C 1
ATOM 1456 O O . ALA A 1 177 ? -10.217 8.020 22.211 1.00 42.03 177 ALA A O 1
ATOM 1457 N N . ILE A 1 178 ? -11.411 8.747 23.979 1.00 54.50 178 ILE A N 1
ATOM 1458 C CA . ILE A 1 178 ? -10.362 9.139 24.924 1.00 54.50 178 ILE A CA 1
ATOM 1459 C C . ILE A 1 178 ? -9.587 7.873 25.360 1.00 54.50 178 ILE A C 1
ATOM 1461 O O . ILE A 1 178 ? -10.245 6.936 25.800 1.00 54.50 178 ILE A O 1
ATOM 1465 N N . PHE A 1 179 ? -8.249 7.924 25.256 1.00 43.12 179 PHE A N 1
ATOM 1466 C CA . PHE A 1 179 ? -7.206 6.998 25.757 1.00 43.12 179 PHE A CA 1
ATOM 1467 C C . PHE A 1 179 ? -7.287 5.503 25.395 1.00 43.12 179 PHE A C 1
ATOM 1469 O O . PHE A 1 179 ? -8.266 4.816 25.752 1.00 43.12 179 PHE A O 1
#

Radius of gyration: 32.41 Å; Cα contacts (8 Å, |Δi|>4): 178; chains: 1; bounding box: 46×59×122 Å

Foldseek 3Di:
DDDDDDDPDDDPDDDDDDPDPPPPDPPPPQDPVNVVVCCCPDLVNVLVVVLVVQLVVQLVVVVVLPDDNPDPLSSVLSNVLSCQQVVLLCVQQVPDPVSSVCLQVVNHPDLSSQLSSLLNVQLVVQLVVLSVVCVVDVPDPCNPPPNSSVVRNVVRSVVSNVVSVVCVVPDDPPPDDDD

Secondary structure (DSSP, 8-state):
--PPP--------PPPPP------PPP----HHHHHHHHHHSHHHHHHHHHHHHHHHHHHHHHHTT--TT-HHHHHHHHHHHHHHHHHHHHHHTT-HHHHHHHHTT--SSHHHHHHHHHHHHHHHHHHHHHHHGGG-TT-GGGSTTHHHHHHHHHHHHHHHHHHHHHHHHT----S---

Mean predicted aligned error: 12.64 Å

pLDDT: mean 82.19, std 14.63, range [42.03, 97.5]

Organism: Meloidogyne hapla (NCBI:txid6305)

InterPro domains:
  IPR009580 GPI biosynthesis protein Pig-F [PF06699] (44-163)